Protein AF-A0A7J8K4Y6-F1 (afdb_monomer_lite)

Radius of gyration: 21.63 Å; chains: 1; bounding box: 43×41×90 Å

InterPro domains:
  IPR006911 Armadillo repeat-containing domain [PF04826] (61-184)
  IPR011989 Armadillo-like helical [G3DSA:1.25.10.10] (42-185)
  IPR016024 Armadillo-type fold [SSF48371] (66-172)
  IPR042834 Armadillo repeat-containing protein 12 [PTHR47144] (48-183)

Structure (mmCIF, N/CA/C/O backbone):
data_AF-A0A7J8K4Y6-F1
#
_entry.id   AF-A0A7J8K4Y6-F1
#
loop_
_atom_site.group_PDB
_atom_site.id
_atom_site.type_symbol
_atom_site.label_atom_id
_atom_site.label_alt_id
_atom_site.label_comp_id
_atom_site.label_asym_id
_atom_site.label_entity_id
_atom_site.label_seq_id
_atom_site.pdbx_PDB_ins_code
_atom_site.Cartn_x
_atom_site.Cartn_y
_atom_site.Cartn_z
_atom_site.occupancy
_atom_site.B_iso_or_equiv
_atom_site.auth_seq_id
_atom_site.auth_comp_id
_atom_site.auth_asym_id
_atom_site.auth_atom_id
_atom_site.pdbx_PDB_model_num
ATOM 1 N N . MET A 1 1 ? 16.049 21.850 -66.777 1.00 36.09 1 MET A N 1
ATOM 2 C CA . MET A 1 1 ? 16.872 20.830 -66.084 1.00 36.09 1 MET A CA 1
ATOM 3 C C . MET A 1 1 ? 17.034 21.325 -64.650 1.00 36.09 1 MET A C 1
ATOM 5 O O . MET A 1 1 ? 17.634 22.370 -64.477 1.00 36.09 1 MET A O 1
ATOM 9 N N . SER A 1 2 ? 16.178 20.893 -63.716 1.00 35.25 2 SER A N 1
ATOM 10 C CA . SER A 1 2 ? 16.339 19.704 -62.840 1.00 35.25 2 SER A CA 1
ATOM 11 C C . SER A 1 2 ? 17.282 19.998 -61.665 1.00 35.25 2 SER A C 1
ATOM 13 O O . SER A 1 2 ? 18.338 20.555 -61.903 1.00 35.25 2 SER A O 1
ATOM 15 N N . ARG A 1 3 ? 17.070 19.592 -60.410 1.00 31.05 3 ARG A N 1
ATOM 16 C CA . ARG A 1 3 ? 15.936 19.116 -59.593 1.00 31.05 3 ARG A CA 1
ATOM 17 C C . ARG A 1 3 ? 16.499 19.026 -58.150 1.00 31.05 3 ARG A C 1
ATOM 19 O O . ARG A 1 3 ? 17.693 18.824 -57.980 1.00 31.05 3 ARG A O 1
ATOM 26 N N . ALA A 1 4 ? 15.612 19.179 -57.173 1.00 39.69 4 ALA A N 1
ATOM 27 C CA . ALA A 1 4 ? 15.669 18.894 -55.730 1.00 39.69 4 ALA A CA 1
ATOM 28 C C . ALA A 1 4 ? 16.739 17.943 -55.120 1.00 39.69 4 ALA A C 1
ATOM 30 O O . ALA A 1 4 ? 17.098 16.926 -55.705 1.00 39.69 4 ALA A O 1
ATOM 31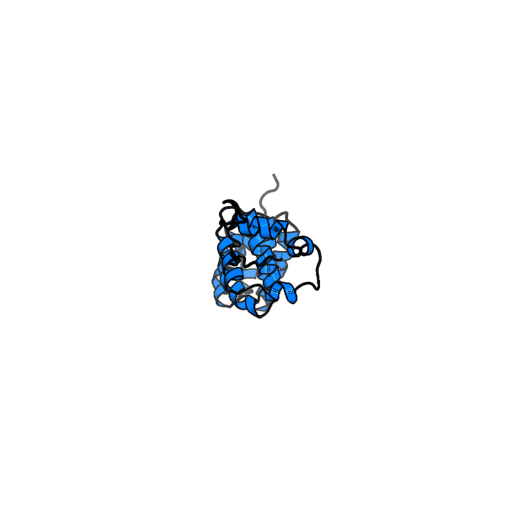 N N . GLY A 1 5 ? 17.040 18.202 -53.835 1.00 29.23 5 GLY A N 1
ATOM 32 C CA . GLY A 1 5 ? 17.533 17.252 -52.816 1.00 29.23 5 GLY A CA 1
ATOM 33 C C . GLY A 1 5 ? 18.388 17.986 -51.767 1.00 29.23 5 GLY A C 1
ATOM 34 O O . GLY A 1 5 ? 19.427 18.514 -52.118 1.00 29.23 5 GLY A O 1
ATOM 35 N N . GLY A 1 6 ? 18.039 18.164 -50.490 1.00 34.34 6 GLY A N 1
ATOM 36 C CA . GLY A 1 6 ? 17.216 17.357 -49.597 1.00 34.34 6 GLY A CA 1
ATOM 37 C C . GLY A 1 6 ? 18.122 16.641 -48.591 1.00 34.34 6 GLY A C 1
ATOM 38 O O . GLY A 1 6 ? 18.563 15.533 -48.871 1.00 34.34 6 GLY A O 1
ATOM 39 N N . ARG A 1 7 ? 18.393 17.248 -47.426 1.00 33.28 7 ARG A N 1
ATOM 40 C CA . ARG A 1 7 ? 18.724 16.499 -46.201 1.00 33.28 7 ARG A CA 1
ATOM 41 C C . ARG A 1 7 ? 18.500 17.361 -44.959 1.00 33.28 7 ARG A C 1
ATOM 43 O O . ARG A 1 7 ? 19.348 18.152 -44.567 1.00 33.28 7 ARG A O 1
ATOM 50 N N . ALA A 1 8 ? 17.314 17.194 -44.380 1.00 35.69 8 ALA A N 1
ATOM 51 C CA . ALA A 1 8 ? 17.013 17.592 -43.018 1.00 35.69 8 ALA A CA 1
ATOM 52 C C . ALA A 1 8 ? 17.970 16.849 -42.072 1.00 35.69 8 ALA A C 1
ATOM 54 O O . ALA A 1 8 ? 18.018 15.616 -42.069 1.00 35.69 8 ALA A O 1
ATOM 55 N N . GLY A 1 9 ? 18.770 17.610 -41.325 1.00 36.53 9 GLY A N 1
ATOM 56 C CA . GLY A 1 9 ? 19.465 17.116 -40.145 1.00 36.53 9 GLY A CA 1
ATOM 57 C C . GLY A 1 9 ? 18.419 16.816 -39.081 1.00 36.53 9 GLY A C 1
ATOM 58 O O . GLY A 1 9 ? 17.605 17.667 -38.745 1.00 36.53 9 GLY A O 1
ATOM 59 N N . ASN A 1 10 ? 18.403 15.565 -38.648 1.00 37.19 10 ASN A N 1
ATOM 60 C CA . ASN A 1 10 ? 17.405 14.959 -37.789 1.00 37.19 10 ASN A CA 1
ATOM 61 C C . ASN A 1 10 ? 17.547 15.492 -36.352 1.00 37.19 10 ASN A C 1
ATOM 63 O O . ASN A 1 10 ? 18.263 14.909 -35.539 1.00 37.19 10 ASN A O 1
ATOM 67 N N . GLU A 1 11 ? 16.885 16.606 -36.042 1.00 35.00 11 GLU A N 1
ATOM 68 C CA . GLU A 1 11 ? 16.632 17.038 -34.667 1.00 35.00 11 GLU A CA 1
ATOM 69 C C . GLU A 1 11 ? 15.575 16.108 -34.053 1.00 35.00 11 GLU A C 1
ATOM 71 O O . GLU A 1 11 ? 14.390 16.420 -33.970 1.00 35.00 11 GLU A O 1
ATOM 76 N N . ASN A 1 12 ? 16.010 14.921 -33.622 1.00 45.62 12 ASN A N 1
ATOM 77 C CA . ASN A 1 12 ? 15.257 14.088 -32.687 1.00 45.62 12 ASN A CA 1
ATOM 78 C C . ASN A 1 12 ? 15.296 14.767 -31.314 1.00 45.62 12 ASN A C 1
ATOM 80 O O . ASN A 1 12 ? 16.026 14.365 -30.411 1.00 45.62 12 ASN A O 1
ATOM 84 N N . SER A 1 13 ? 14.527 15.840 -31.180 1.00 38.44 13 SER A N 1
ATOM 85 C CA . SER A 1 13 ? 14.414 16.606 -29.952 1.00 38.44 13 SER A CA 1
ATOM 86 C C . SER A 1 13 ? 12.958 16.579 -29.509 1.00 38.44 13 SER A C 1
ATOM 88 O O . SER A 1 13 ? 12.194 17.516 -29.719 1.00 38.44 13 SER A O 1
ATOM 90 N N . LEU A 1 14 ? 12.586 15.492 -28.823 1.00 39.84 14 LEU A N 1
ATOM 91 C CA . LEU A 1 14 ? 11.373 15.405 -27.989 1.00 39.84 14 LEU A CA 1
ATOM 92 C C . LEU A 1 14 ? 11.271 16.569 -26.975 1.00 39.84 14 LEU A C 1
ATOM 94 O O . LEU A 1 14 ? 10.221 16.795 -26.384 1.00 39.84 14 LEU A O 1
ATOM 98 N N . THR A 1 15 ? 12.344 17.344 -26.804 1.00 40.50 15 THR A N 1
ATOM 99 C CA . THR A 1 15 ? 12.395 18.574 -26.014 1.00 40.50 15 THR A CA 1
ATOM 100 C C . THR A 1 15 ? 11.753 19.793 -26.687 1.00 40.50 15 THR A C 1
ATOM 102 O O . THR A 1 15 ? 11.460 20.754 -25.984 1.00 40.50 15 THR A O 1
ATOM 105 N N . GLN A 1 16 ? 11.486 19.794 -28.001 1.00 38.31 16 GLN A N 1
ATOM 106 C CA . GLN A 1 16 ? 10.958 20.989 -28.684 1.00 38.31 16 GLN A CA 1
ATOM 107 C C . GLN A 1 16 ? 9.420 21.070 -28.724 1.00 38.31 16 GLN A C 1
ATOM 109 O O . GLN A 1 16 ? 8.874 22.113 -29.069 1.00 38.31 16 GLN A O 1
ATOM 114 N N . GLN A 1 17 ? 8.705 20.011 -28.319 1.00 40.75 17 GLN A N 1
ATOM 115 C CA . GLN A 1 17 ? 7.232 20.003 -28.257 1.00 40.75 17 GLN A CA 1
ATOM 116 C C . GLN A 1 17 ? 6.643 20.263 -26.863 1.00 40.75 17 GLN A C 1
ATOM 118 O O . GLN A 1 17 ? 5.435 20.452 -26.742 1.00 40.75 17 GLN A O 1
ATOM 123 N N . LEU A 1 18 ? 7.460 20.310 -25.810 1.00 41.25 18 LEU A N 1
ATOM 124 C CA . LEU A 1 18 ? 6.973 20.430 -24.436 1.00 41.25 18 LEU A CA 1
ATOM 125 C C . LEU A 1 18 ? 7.360 21.788 -23.859 1.00 41.25 18 LEU A C 1
ATOM 127 O O . LEU A 1 18 ? 8.399 21.955 -23.225 1.00 41.25 18 LEU A O 1
ATOM 131 N N . GLY A 1 19 ? 6.498 22.779 -24.084 1.00 34.25 19 GLY A N 1
ATOM 132 C CA . GLY A 1 19 ? 6.610 24.080 -23.439 1.00 34.25 19 GLY A CA 1
ATOM 133 C C . GLY A 1 19 ? 6.572 23.920 -21.923 1.00 34.25 19 GLY A C 1
ATOM 134 O O . GLY A 1 19 ? 5.509 23.638 -21.393 1.00 34.25 19 GLY A O 1
ATOM 135 N N . VAL A 1 20 ? 7.735 24.074 -21.279 1.00 43.25 20 VAL A N 1
ATOM 136 C CA . VAL A 1 20 ? 8.087 24.398 -19.871 1.00 43.25 20 VAL A CA 1
ATOM 137 C C . VAL A 1 20 ? 7.341 23.729 -18.693 1.00 43.25 20 VAL A C 1
ATOM 139 O O . VAL A 1 20 ? 7.923 23.585 -17.624 1.00 43.25 20 VAL A O 1
ATOM 142 N N . ALA A 1 21 ? 6.113 23.243 -18.856 1.00 38.88 21 ALA A N 1
ATOM 143 C CA . ALA A 1 21 ? 5.361 22.427 -17.907 1.00 38.88 21 ALA A CA 1
ATOM 144 C C . ALA A 1 21 ? 5.696 20.921 -18.000 1.00 38.88 21 ALA A C 1
ATOM 146 O O . ALA A 1 21 ? 5.341 20.159 -17.104 1.00 38.88 21 ALA A O 1
ATOM 147 N N . GLY A 1 22 ? 6.406 20.488 -19.051 1.00 41.78 22 GLY A N 1
ATOM 148 C CA . GLY A 1 22 ? 6.711 19.079 -19.351 1.00 41.78 22 GLY A CA 1
ATOM 149 C C . GLY A 1 22 ? 7.941 18.478 -18.657 1.00 41.78 22 GLY A C 1
ATOM 150 O O . GLY A 1 22 ? 8.341 17.373 -19.004 1.00 41.78 22 GLY A O 1
ATOM 151 N N . HIS A 1 23 ? 8.557 19.176 -17.699 1.00 44.84 23 HIS A N 1
ATOM 152 C CA . HIS A 1 23 ? 9.750 18.689 -16.984 1.00 44.84 23 HIS A CA 1
ATOM 153 C C . HIS A 1 23 ? 9.562 18.568 -15.468 1.00 44.84 23 HIS A C 1
ATOM 155 O O . HIS A 1 23 ? 10.531 18.401 -14.732 1.00 44.84 23 HIS A O 1
ATOM 161 N N . THR A 1 24 ? 8.326 18.644 -14.980 1.00 43.59 24 THR A N 1
ATOM 162 C CA . THR A 1 24 ? 8.013 18.340 -13.579 1.00 43.59 24 THR A CA 1
ATOM 163 C C . THR A 1 24 ? 7.439 16.929 -13.482 1.00 43.59 24 THR A C 1
ATOM 165 O O . THR A 1 24 ? 6.783 16.461 -14.413 1.00 43.59 24 THR A O 1
ATOM 168 N N . ALA A 1 25 ? 7.654 16.238 -12.358 1.00 40.81 25 ALA A N 1
ATOM 169 C CA . ALA A 1 25 ? 7.030 14.936 -12.089 1.00 40.81 25 ALA A CA 1
ATOM 170 C C . ALA A 1 25 ? 5.495 14.999 -12.255 1.00 40.81 25 ALA A C 1
ATOM 172 O O . ALA A 1 25 ? 4.890 14.093 -12.825 1.00 40.81 25 ALA A O 1
ATOM 173 N N . ALA A 1 26 ? 4.893 16.130 -11.870 1.00 39.22 26 ALA A N 1
ATOM 174 C CA . ALA A 1 26 ? 3.486 16.447 -12.096 1.00 39.22 26 ALA A CA 1
ATOM 175 C C . ALA A 1 26 ? 3.121 16.599 -13.587 1.00 39.22 26 ALA A C 1
ATOM 177 O O . ALA A 1 26 ? 2.047 16.172 -13.999 1.00 39.22 26 ALA A O 1
ATOM 178 N N . GLY A 1 27 ? 4.008 17.159 -14.415 1.00 43.69 27 GLY A N 1
ATOM 179 C CA . GLY A 1 27 ? 3.833 17.266 -15.867 1.00 43.69 27 GLY A CA 1
ATOM 180 C C . GLY A 1 27 ? 3.877 15.911 -16.573 1.00 43.69 27 GLY A C 1
ATOM 181 O O . GLY A 1 27 ? 3.007 15.620 -17.396 1.00 43.69 27 GLY A O 1
ATOM 182 N N . TYR A 1 28 ? 4.823 15.045 -16.196 1.00 50.12 28 TYR A N 1
ATOM 183 C CA . TYR A 1 28 ? 4.875 13.667 -16.696 1.00 50.12 28 TYR A CA 1
ATOM 184 C C . TYR A 1 28 ? 3.658 12.854 -16.245 1.00 50.12 28 TYR A C 1
ATOM 186 O O . TYR A 1 28 ? 3.089 12.125 -17.054 1.00 50.12 28 TYR A O 1
ATOM 194 N N . MET A 1 29 ? 3.202 13.034 -15.000 1.00 48.84 29 MET A N 1
ATOM 195 C CA . MET A 1 29 ? 1.999 12.378 -14.486 1.00 48.84 29 MET A CA 1
ATOM 196 C C . MET A 1 29 ? 0.730 12.892 -15.180 1.00 48.84 29 MET A C 1
ATOM 198 O O . MET A 1 29 ? -0.089 12.094 -15.612 1.00 48.84 29 MET A O 1
ATOM 202 N N . SER A 1 30 ? 0.579 14.203 -15.378 1.00 48.03 30 SER A N 1
ATOM 203 C CA . SER A 1 30 ? -0.578 14.786 -16.074 1.00 48.03 30 SER A CA 1
ATOM 204 C C . SER A 1 30 ? -0.673 14.300 -17.525 1.00 48.03 30 SER A C 1
ATOM 206 O O . SER A 1 30 ? -1.737 13.866 -17.971 1.00 48.03 30 SER A O 1
ATOM 208 N N . HIS A 1 31 ? 0.460 14.255 -18.235 1.00 54.31 31 HIS A N 1
ATOM 209 C CA . HIS A 1 31 ? 0.526 13.675 -19.573 1.00 54.31 31 HIS A CA 1
ATOM 210 C C . HIS A 1 31 ? 0.216 12.170 -19.551 1.00 54.31 31 HIS A C 1
ATOM 212 O O . HIS A 1 31 ? -0.584 11.703 -20.361 1.00 54.31 31 HIS A O 1
ATOM 218 N N . PHE A 1 32 ? 0.776 11.411 -18.602 1.00 52.09 32 PHE A N 1
ATOM 219 C CA . PHE A 1 32 ? 0.498 9.982 -18.429 1.00 52.09 32 PHE A CA 1
ATOM 220 C C . PHE A 1 32 ? -0.988 9.716 -18.146 1.00 52.09 32 PHE A C 1
ATOM 222 O O . PHE A 1 32 ? -1.556 8.820 -18.754 1.00 52.09 32 PHE A O 1
ATOM 229 N N . LEU A 1 33 ? -1.656 10.514 -17.314 1.00 52.69 33 LEU A N 1
ATOM 230 C CA . LEU A 1 33 ? -3.080 10.359 -16.989 1.00 52.69 33 LEU A CA 1
ATOM 231 C C . LEU A 1 33 ? -4.009 10.732 -18.150 1.00 52.69 33 LEU A C 1
ATOM 233 O O . LEU A 1 33 ? -5.031 10.078 -18.350 1.00 52.69 33 LEU A O 1
ATOM 237 N N . GLN A 1 34 ? -3.675 11.778 -18.912 1.00 47.09 34 GLN A N 1
ATOM 238 C CA . GLN A 1 34 ? -4.496 12.235 -20.039 1.00 47.09 34 GLN A CA 1
ATOM 239 C C . GLN A 1 34 ? -4.336 11.362 -21.284 1.00 47.09 34 GLN A C 1
ATOM 241 O O . GLN A 1 34 ? -5.297 11.188 -22.036 1.00 47.09 34 GLN A O 1
ATOM 246 N N . THR A 1 35 ? -3.141 10.814 -21.509 1.00 46.84 35 THR A N 1
ATOM 247 C CA . THR A 1 35 ? -2.830 10.061 -22.730 1.00 46.84 35 THR A CA 1
ATOM 248 C C . THR A 1 35 ? -2.814 8.552 -22.534 1.00 46.84 35 THR A C 1
ATOM 250 O O . THR A 1 35 ? -2.965 7.844 -23.527 1.00 46.84 35 THR A O 1
ATOM 253 N N . SER A 1 36 ? -2.698 8.034 -21.302 1.00 43.91 36 SER A N 1
ATOM 254 C CA . SER A 1 36 ? -2.615 6.584 -21.101 1.00 43.91 36 SER A CA 1
ATOM 255 C C . SER A 1 36 ? -3.978 5.900 -21.177 1.00 43.91 36 SER A C 1
ATOM 257 O O . SER A 1 36 ? -4.835 6.112 -20.310 1.00 43.91 36 SER A O 1
ATOM 259 N N . PRO A 1 37 ? -4.150 4.940 -22.102 1.00 42.44 37 PRO A N 1
ATOM 260 C CA . PRO A 1 37 ? -5.255 3.982 -22.064 1.00 42.44 37 PRO A CA 1
ATOM 261 C C . PRO A 1 37 ? -5.294 3.177 -20.746 1.00 42.44 37 PRO A C 1
ATOM 263 O O . PRO A 1 37 ? -6.358 2.719 -20.332 1.00 42.44 37 PRO A O 1
ATOM 266 N N . LEU A 1 38 ? -4.152 3.078 -20.047 1.00 42.28 38 LEU A N 1
ATOM 267 C CA . LEU A 1 38 ? -3.962 2.427 -18.742 1.00 42.28 38 LEU A CA 1
ATOM 268 C C . LEU A 1 38 ? -4.828 3.019 -17.613 1.00 42.28 38 LEU A C 1
ATOM 270 O O . LEU A 1 38 ? -5.262 2.280 -16.730 1.00 42.28 38 LEU A O 1
ATOM 274 N N . TRP A 1 39 ? -5.112 4.328 -17.645 1.00 48.75 39 TRP A N 1
ATOM 275 C CA . TRP A 1 39 ? -5.962 5.006 -16.653 1.00 48.75 39 TRP A CA 1
ATOM 276 C C . TRP A 1 39 ? -7.429 4.583 -16.791 1.00 48.75 39 TRP A C 1
ATOM 278 O O . TRP A 1 39 ? -8.056 4.167 -15.815 1.00 48.75 39 TRP A O 1
ATOM 288 N N . LYS A 1 40 ? -7.940 4.581 -18.029 1.00 41.97 40 LYS A N 1
ATOM 289 C CA . LYS A 1 40 ? -9.313 4.161 -18.359 1.00 41.97 40 LYS A CA 1
ATOM 290 C C . LYS A 1 40 ? -9.555 2.673 -18.085 1.00 41.97 40 LYS A C 1
ATOM 292 O O . LYS A 1 40 ? -10.678 2.274 -17.810 1.00 41.97 40 LYS A O 1
ATOM 297 N N . ALA A 1 41 ? -8.503 1.856 -18.120 1.00 37.81 41 ALA A N 1
ATOM 298 C CA . ALA A 1 41 ? -8.572 0.430 -17.811 1.00 37.81 41 ALA A CA 1
ATOM 299 C C . ALA A 1 41 ? -8.496 0.113 -16.304 1.00 37.81 41 ALA A C 1
ATOM 301 O O . ALA A 1 41 ? -8.799 -1.008 -15.907 1.00 37.81 41 ALA A O 1
ATOM 302 N N . SER A 1 42 ? -8.127 1.061 -15.433 1.00 41.62 42 SER A N 1
ATOM 303 C CA . SER A 1 42 ? -8.079 0.810 -13.981 1.00 41.62 42 SER A CA 1
ATOM 304 C C . SER A 1 42 ? -9.464 0.554 -13.357 1.00 41.62 42 SER A C 1
ATOM 306 O O . SER A 1 42 ? -9.552 -0.060 -12.291 1.00 41.62 42 SER A O 1
ATOM 308 N N . GLU A 1 43 ? -10.534 0.929 -14.066 1.00 43.88 43 GLU A N 1
ATOM 309 C CA . GLU A 1 43 ? -11.928 0.615 -13.733 1.00 43.88 43 GLU A CA 1
ATOM 310 C C . GLU A 1 43 ? -12.368 -0.798 -14.183 1.00 43.88 43 GLU A C 1
ATOM 312 O O . GLU A 1 43 ? -13.378 -1.303 -13.697 1.00 43.88 43 GLU A O 1
ATOM 317 N N . GLY A 1 44 ? -11.611 -1.487 -15.052 1.00 36.47 44 GLY A N 1
ATOM 318 C CA . GLY A 1 44 ? -11.993 -2.777 -15.643 1.00 36.47 44 GLY A CA 1
ATOM 319 C C . GLY A 1 44 ? -10.860 -3.806 -15.630 1.00 36.47 44 GLY A C 1
ATOM 320 O O . GLY A 1 44 ? -9.852 -3.670 -16.314 1.00 36.47 44 GLY A O 1
ATOM 321 N N . TYR A 1 45 ? -11.022 -4.880 -14.857 1.00 38.69 45 TYR A N 1
ATOM 322 C CA . TYR A 1 45 ? -10.061 -5.985 -14.813 1.00 38.69 45 TYR A CA 1
ATOM 323 C C . TYR A 1 45 ? -9.877 -6.684 -16.180 1.00 38.69 45 TYR A C 1
ATOM 325 O O . TYR A 1 45 ? -10.850 -6.998 -16.857 1.00 38.69 45 TYR A O 1
ATOM 333 N N . ASN A 1 46 ? -8.621 -7.081 -16.433 1.00 46.03 46 ASN A N 1
ATOM 334 C CA . ASN A 1 46 ? -8.126 -8.153 -17.316 1.00 46.03 46 ASN A CA 1
ATOM 335 C C . ASN A 1 46 ? -7.676 -7.812 -18.759 1.00 46.03 46 ASN A C 1
ATOM 337 O O . ASN A 1 46 ? -8.459 -7.464 -19.634 1.00 46.03 46 ASN A O 1
ATOM 341 N N . SER A 1 47 ? -6.390 -8.132 -19.001 1.00 40.00 47 SER A N 1
ATOM 342 C CA . SER A 1 47 ? -5.736 -8.531 -20.272 1.00 40.00 47 SER A CA 1
ATOM 343 C C . SER A 1 47 ? -4.934 -7.535 -21.132 1.00 40.00 47 SER A C 1
ATOM 345 O O . SER A 1 47 ? -4.446 -7.937 -22.183 1.00 40.00 47 SER A O 1
ATOM 347 N N . LEU A 1 48 ? -4.645 -6.309 -20.692 1.00 45.94 48 LEU A N 1
ATOM 348 C CA . LEU A 1 48 ? -3.871 -5.347 -21.506 1.00 45.94 48 LEU A CA 1
ATOM 349 C C . LEU A 1 48 ? -2.516 -4.982 -20.879 1.00 45.94 48 LEU A C 1
ATOM 351 O O . LEU A 1 48 ? -2.373 -3.897 -20.340 1.00 45.94 48 LEU A O 1
ATOM 355 N N . PHE A 1 49 ? -1.518 -5.883 -20.879 1.00 51.56 49 PHE A N 1
ATOM 356 C CA . PHE A 1 49 ? -0.260 -5.588 -20.153 1.00 51.56 49 PHE A CA 1
ATOM 357 C C . PHE A 1 49 ? 1.069 -6.107 -20.717 1.00 51.56 49 PHE A C 1
ATOM 359 O O . PHE A 1 49 ? 2.093 -5.828 -20.105 1.00 51.56 49 PHE A O 1
ATOM 366 N N . GLN A 1 50 ? 1.148 -6.827 -21.840 1.00 44.56 50 GLN A N 1
ATOM 367 C CA . GLN A 1 50 ? 2.472 -7.300 -22.296 1.00 44.56 50 GLN A CA 1
ATOM 368 C C . GLN A 1 50 ? 3.231 -6.268 -23.139 1.00 44.56 50 GLN A C 1
ATOM 370 O O . GLN A 1 50 ? 4.418 -6.056 -22.903 1.00 44.56 50 GLN A O 1
ATOM 375 N N . THR A 1 51 ? 2.561 -5.582 -24.066 1.00 45.69 51 THR A N 1
ATOM 376 C CA . THR A 1 51 ? 3.236 -4.697 -25.027 1.00 45.69 51 THR A CA 1
ATOM 377 C C . THR A 1 51 ? 3.602 -3.340 -24.423 1.00 45.69 51 THR A C 1
ATOM 379 O O . THR A 1 51 ? 4.747 -2.918 -24.534 1.00 45.69 51 THR A O 1
ATOM 382 N N . GLU A 1 52 ? 2.698 -2.679 -23.699 1.00 51.19 52 GLU A N 1
ATOM 383 C CA . GLU A 1 52 ? 2.988 -1.365 -23.092 1.00 51.19 52 GLU A CA 1
ATOM 384 C C . GLU A 1 52 ? 3.903 -1.483 -21.865 1.00 51.19 52 GLU A C 1
ATOM 386 O O . GLU A 1 52 ? 4.832 -0.695 -21.695 1.00 51.19 52 GLU A O 1
ATOM 391 N N . ALA A 1 53 ? 3.749 -2.539 -21.058 1.00 53.69 53 ALA A N 1
ATOM 392 C CA . ALA A 1 53 ? 4.667 -2.780 -19.945 1.00 53.69 53 ALA A CA 1
ATOM 393 C C . ALA A 1 53 ? 6.072 -3.227 -20.392 1.00 53.69 53 ALA A C 1
ATOM 395 O O . ALA A 1 53 ? 7.007 -3.222 -19.582 1.00 53.69 53 ALA A O 1
ATOM 396 N N . SER A 1 54 ? 6.246 -3.622 -21.661 1.00 55.69 54 SER A N 1
ATOM 397 C CA . SER A 1 54 ? 7.571 -3.914 -22.215 1.00 55.69 54 SER A CA 1
ATOM 398 C C . SER A 1 54 ? 8.427 -2.653 -22.374 1.00 55.69 54 SER A C 1
ATOM 400 O O . SER A 1 54 ? 9.632 -2.741 -22.154 1.00 55.69 54 SER A O 1
ATOM 402 N N . ALA A 1 55 ? 7.808 -1.494 -22.641 1.00 67.06 55 ALA A N 1
ATOM 403 C CA . ALA A 1 55 ? 8.492 -0.204 -22.766 1.00 67.06 55 ALA A CA 1
ATOM 404 C C . ALA A 1 55 ? 8.890 0.406 -21.411 1.00 67.06 55 ALA A C 1
ATOM 406 O O . ALA A 1 55 ? 9.810 1.213 -21.348 1.00 67.06 55 ALA A O 1
ATOM 407 N N . CYS A 1 56 ? 8.221 0.000 -20.329 1.00 76.12 56 CYS A N 1
ATOM 408 C CA . CYS A 1 56 ? 8.532 0.457 -18.980 1.00 76.12 56 CYS A CA 1
ATOM 409 C C . CYS A 1 56 ? 9.833 -0.187 -18.460 1.00 76.12 56 CYS A C 1
ATOM 411 O O . CYS A 1 56 ? 10.065 -1.402 -18.594 1.00 76.12 56 CYS A O 1
ATOM 413 N N . THR A 1 57 ? 10.667 0.633 -17.834 1.00 86.12 57 THR A N 1
ATOM 414 C CA . THR A 1 57 ? 11.949 0.283 -17.223 1.00 86.12 57 THR A CA 1
ATOM 415 C C . THR A 1 57 ? 11.846 0.258 -15.698 1.00 86.12 57 THR A C 1
ATOM 417 O O . THR A 1 57 ? 10.862 0.690 -15.102 1.00 86.12 57 THR A O 1
ATOM 420 N N . THR A 1 58 ? 12.870 -0.276 -15.033 1.00 86.75 58 THR A N 1
ATOM 421 C CA . THR A 1 58 ? 12.949 -0.230 -13.564 1.00 86.75 58 THR A CA 1
ATOM 422 C C . THR A 1 58 ? 13.087 1.206 -13.046 1.00 86.75 58 THR A C 1
ATOM 424 O O . THR A 1 58 ? 12.594 1.503 -11.959 1.00 86.75 58 THR A O 1
ATOM 427 N N . ASP A 1 59 ? 13.700 2.098 -13.827 1.00 87.56 59 ASP A N 1
ATOM 428 C CA . ASP A 1 59 ? 13.866 3.509 -13.466 1.00 87.56 59 ASP A CA 1
ATOM 429 C C . ASP A 1 59 ? 12.523 4.247 -13.474 1.00 87.56 59 ASP A C 1
ATOM 431 O O . ASP A 1 59 ? 12.262 5.050 -12.580 1.00 87.56 59 ASP A O 1
ATOM 435 N N . ASP A 1 60 ? 11.616 3.897 -14.391 1.00 87.88 60 ASP A N 1
ATOM 436 C CA . ASP A 1 60 ? 10.246 4.428 -14.393 1.00 87.88 60 ASP A CA 1
ATOM 437 C C . ASP A 1 60 ? 9.487 4.019 -13.123 1.00 87.88 60 ASP A C 1
ATOM 439 O O . ASP A 1 60 ? 8.793 4.830 -12.512 1.00 87.88 60 ASP A O 1
ATOM 443 N N . ILE A 1 61 ? 9.656 2.770 -12.674 1.00 89.12 61 ILE A N 1
ATOM 444 C CA . ILE A 1 61 ? 9.065 2.295 -11.414 1.00 89.12 61 ILE A CA 1
ATOM 445 C C . ILE A 1 61 ? 9.640 3.058 -10.220 1.00 89.12 61 ILE A C 1
ATOM 447 O O . ILE A 1 61 ? 8.890 3.413 -9.312 1.00 89.12 61 ILE A O 1
ATOM 451 N N . MET A 1 62 ? 10.942 3.343 -10.227 1.00 90.25 62 MET A N 1
ATOM 452 C CA . MET A 1 62 ? 11.587 4.141 -9.183 1.00 90.25 62 MET A CA 1
ATOM 453 C C . MET A 1 62 ? 11.099 5.583 -9.163 1.00 90.25 62 MET A C 1
ATOM 455 O O . MET A 1 62 ? 10.857 6.132 -8.087 1.00 90.25 62 MET A O 1
ATOM 459 N N . LEU A 1 63 ? 10.905 6.178 -10.338 1.00 89.56 63 LEU A N 1
ATOM 460 C CA . LEU A 1 63 ? 10.327 7.507 -10.465 1.00 89.56 63 LEU A CA 1
ATOM 461 C C . LEU A 1 63 ? 8.918 7.538 -9.864 1.00 89.56 63 LEU A C 1
ATOM 463 O O . LEU A 1 63 ? 8.645 8.386 -9.016 1.00 89.56 63 LEU A O 1
ATOM 467 N N . VAL A 1 64 ? 8.054 6.579 -10.212 1.00 90.88 64 VAL A N 1
ATOM 468 C CA . VAL A 1 64 ? 6.713 6.461 -9.611 1.00 90.88 64 VAL A CA 1
ATOM 469 C C . VAL A 1 64 ? 6.805 6.229 -8.098 1.00 90.88 64 VAL A C 1
ATOM 471 O O . VAL A 1 64 ? 6.052 6.826 -7.336 1.00 90.88 64 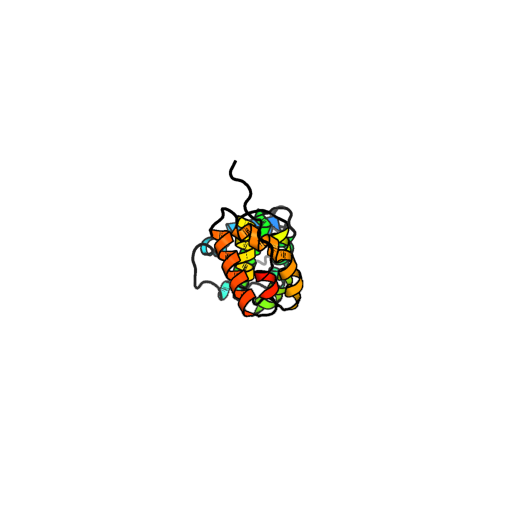VAL A O 1
ATOM 474 N N . GLY A 1 65 ? 7.748 5.408 -7.636 1.00 91.94 65 GLY A N 1
ATOM 475 C CA . GLY A 1 65 ? 7.998 5.180 -6.213 1.00 91.94 65 GLY A CA 1
ATOM 476 C C . GLY A 1 65 ? 8.367 6.453 -5.446 1.00 91.94 65 GLY A C 1
ATOM 477 O O . GLY A 1 65 ? 7.872 6.662 -4.341 1.00 91.94 65 GLY A O 1
ATOM 478 N N . SER A 1 66 ? 9.166 7.340 -6.046 1.00 94.56 66 SER A N 1
ATOM 479 C CA . SER A 1 66 ? 9.540 8.629 -5.439 1.00 94.56 66 SER A CA 1
ATOM 480 C C . SER A 1 66 ? 8.354 9.586 -5.259 1.00 94.56 66 SER A C 1
ATOM 482 O O . SER A 1 66 ? 8.364 10.428 -4.366 1.00 94.56 66 SER A O 1
ATOM 484 N N . MET A 1 67 ? 7.287 9.419 -6.048 1.00 93.69 67 MET A N 1
ATOM 485 C CA . MET A 1 67 ? 6.066 10.226 -5.939 1.00 93.69 67 MET A CA 1
ATOM 486 C C . MET A 1 67 ? 5.246 9.902 -4.679 1.00 93.69 67 MET A C 1
ATOM 488 O O . MET A 1 67 ? 4.332 10.648 -4.334 1.00 93.69 67 MET A O 1
ATOM 492 N N . LEU A 1 68 ? 5.571 8.829 -3.946 1.00 96.06 68 LEU A N 1
ATOM 493 C CA . LEU A 1 68 ? 4.972 8.555 -2.633 1.00 96.06 68 LEU A CA 1
ATOM 494 C C . LEU A 1 68 ? 5.349 9.613 -1.579 1.00 96.06 68 LEU A C 1
ATOM 496 O O . LEU A 1 68 ? 4.639 9.759 -0.581 1.00 96.06 68 LEU A O 1
ATOM 500 N N . ASP A 1 69 ? 6.432 10.360 -1.805 1.00 95.56 69 ASP A N 1
ATOM 501 C CA . ASP A 1 69 ? 6.883 11.474 -0.964 1.00 95.56 69 ASP A CA 1
ATOM 502 C C . ASP A 1 69 ? 6.363 12.846 -1.435 1.00 95.56 69 ASP A C 1
ATOM 504 O O . ASP A 1 69 ? 6.673 13.863 -0.808 1.00 95.56 69 ASP A O 1
ATOM 508 N N . ASP A 1 70 ? 5.552 12.902 -2.503 1.00 95.81 70 ASP A N 1
ATOM 509 C CA . ASP A 1 70 ? 4.934 14.151 -2.971 1.00 95.81 70 ASP A CA 1
ATOM 510 C C . ASP A 1 70 ? 4.069 14.774 -1.867 1.00 95.81 70 ASP A C 1
ATOM 512 O O . ASP A 1 70 ? 3.655 14.074 -0.954 1.00 95.81 70 ASP A O 1
ATOM 516 N N . LYS A 1 71 ? 3.793 16.080 -1.900 1.00 92.62 71 LYS A N 1
ATOM 517 C CA . LYS A 1 71 ? 2.953 16.753 -0.895 1.00 92.62 71 LYS A CA 1
ATOM 518 C C . LYS A 1 71 ? 1.462 16.534 -1.144 1.00 92.62 71 LYS A C 1
ATOM 520 O O . LYS A 1 71 ? 0.696 16.535 -0.179 1.00 92.62 71 LYS A O 1
ATOM 525 N N . ASP A 1 72 ? 1.068 16.359 -2.401 1.00 90.81 72 ASP A N 1
ATOM 526 C CA . ASP A 1 72 ? -0.316 16.190 -2.821 1.00 90.81 72 ASP A CA 1
ATOM 527 C C . ASP A 1 72 ? -0.759 14.721 -2.705 1.00 90.81 72 ASP A C 1
ATOM 529 O O . ASP A 1 72 ? -0.151 13.804 -3.262 1.00 90.81 72 ASP A O 1
ATOM 533 N N . ASN A 1 73 ? -1.864 14.496 -1.988 1.00 91.50 73 ASN A N 1
ATOM 534 C CA . ASN A 1 73 ? -2.476 13.175 -1.864 1.00 91.50 73 ASN A CA 1
ATOM 535 C C . ASN A 1 73 ? -2.911 12.611 -3.217 1.00 91.50 73 ASN A C 1
ATOM 537 O O . ASN A 1 73 ? -2.814 11.401 -3.411 1.00 91.50 73 ASN A O 1
ATOM 541 N N . SER A 1 74 ? -3.341 13.457 -4.157 1.00 90.94 74 SER A N 1
ATOM 542 C CA . SER A 1 74 ? -3.765 13.010 -5.485 1.00 90.94 74 SER A CA 1
ATOM 543 C C . SER A 1 74 ? -2.618 12.315 -6.231 1.00 90.94 74 SER A C 1
ATOM 545 O O . SER A 1 74 ? -2.794 11.217 -6.767 1.00 90.94 74 SER A O 1
ATOM 547 N N . VAL A 1 75 ? -1.411 12.884 -6.152 1.00 89.69 75 VAL A N 1
ATOM 548 C CA . VAL A 1 75 ? -0.183 12.337 -6.742 1.00 89.69 75 VAL A CA 1
ATOM 549 C C . VAL A 1 75 ? 0.207 11.029 -6.056 1.00 89.69 75 VAL A C 1
ATOM 551 O O . VAL A 1 75 ? 0.466 10.032 -6.734 1.00 89.69 75 VAL A O 1
ATOM 554 N N . ARG A 1 76 ? 0.167 10.981 -4.717 1.00 94.44 76 ARG A N 1
ATOM 555 C CA . ARG A 1 76 ? 0.433 9.747 -3.954 1.00 94.44 76 ARG A CA 1
ATOM 556 C C . ARG A 1 76 ? -0.534 8.623 -4.335 1.00 94.44 76 ARG A C 1
ATOM 558 O O . ARG A 1 76 ? -0.104 7.496 -4.571 1.00 94.44 76 ARG A O 1
ATOM 565 N N . ILE A 1 77 ? -1.832 8.917 -4.429 1.00 90.25 77 ILE A N 1
ATOM 566 C CA . ILE A 1 77 ? -2.876 7.950 -4.806 1.00 90.25 77 ILE A CA 1
ATOM 567 C C . ILE A 1 77 ? -2.616 7.398 -6.211 1.00 90.25 77 ILE A C 1
ATOM 569 O O . ILE A 1 77 ? -2.685 6.186 -6.434 1.00 90.25 77 ILE A O 1
ATOM 573 N N . GLN A 1 78 ? -2.275 8.264 -7.163 1.00 85.94 78 GLN A N 1
ATOM 574 C CA . GLN A 1 78 ? -1.951 7.856 -8.528 1.00 85.94 78 GLN A CA 1
ATOM 575 C C . GLN A 1 78 ? -0.682 7.003 -8.584 1.00 85.94 78 GLN A C 1
ATOM 577 O O . GLN A 1 78 ? -0.666 5.979 -9.274 1.00 85.94 78 GLN A O 1
ATOM 582 N N . ALA A 1 79 ? 0.348 7.360 -7.816 1.00 91.81 79 ALA A N 1
ATOM 583 C CA . ALA A 1 79 ? 1.562 6.565 -7.694 1.00 91.81 79 ALA A CA 1
ATOM 584 C C . ALA A 1 79 ? 1.259 5.162 -7.143 1.00 91.81 79 ALA A C 1
ATOM 586 O O . ALA A 1 79 ? 1.645 4.163 -7.749 1.00 91.81 79 ALA A O 1
ATOM 587 N N . LEU A 1 80 ? 0.478 5.061 -6.063 1.00 95.06 80 LEU A N 1
ATOM 588 C CA . LEU A 1 80 ? 0.052 3.787 -5.469 1.00 95.06 80 LEU A CA 1
ATOM 589 C C . LEU A 1 80 ? -0.727 2.908 -6.458 1.00 95.06 80 LEU A C 1
ATOM 591 O O . LEU A 1 80 ? -0.440 1.716 -6.591 1.00 95.06 80 LEU A O 1
ATOM 595 N N . ASN A 1 81 ? -1.684 3.487 -7.188 1.00 91.12 81 ASN A N 1
ATOM 596 C CA . ASN A 1 81 ? -2.464 2.764 -8.195 1.00 91.12 81 ASN A CA 1
ATOM 597 C C . ASN A 1 81 ? -1.591 2.287 -9.366 1.00 91.12 81 ASN A C 1
ATOM 599 O O . ASN A 1 81 ? -1.754 1.158 -9.840 1.00 91.12 81 ASN A O 1
ATOM 603 N N . THR A 1 82 ? -0.629 3.109 -9.784 1.00 86.56 82 THR A N 1
ATOM 604 C CA . THR A 1 82 ? 0.336 2.771 -10.836 1.00 86.56 82 THR A CA 1
ATOM 605 C C . THR A 1 82 ? 1.238 1.621 -10.388 1.00 86.56 82 THR A C 1
ATOM 607 O O . THR A 1 82 ? 1.286 0.583 -11.050 1.00 86.56 82 THR A O 1
ATOM 610 N N . LEU A 1 83 ? 1.862 1.719 -9.210 1.00 92.62 83 LEU A N 1
ATOM 611 C CA . LEU A 1 83 ? 2.654 0.632 -8.619 1.00 92.62 83 LEU A CA 1
ATOM 612 C C . LEU A 1 83 ? 1.828 -0.655 -8.483 1.00 92.62 83 LEU A C 1
ATOM 614 O O . LEU A 1 83 ? 2.317 -1.745 -8.784 1.00 92.62 83 LEU A O 1
ATOM 618 N N . LYS A 1 84 ? 0.548 -0.553 -8.105 1.00 90.62 84 LYS A N 1
ATOM 619 C CA . LYS A 1 84 ? -0.354 -1.711 -8.033 1.00 90.62 84 LYS A CA 1
ATOM 620 C C . LYS A 1 84 ? -0.529 -2.366 -9.400 1.00 90.62 84 LYS A C 1
ATOM 622 O O . LYS A 1 84 ? -0.511 -3.595 -9.467 1.00 90.62 84 LYS A O 1
ATOM 627 N N . ALA A 1 85 ? -0.685 -1.603 -10.480 1.00 84.31 85 ALA A N 1
ATOM 628 C CA . ALA A 1 85 ? -0.800 -2.163 -11.827 1.00 84.31 85 ALA A CA 1
ATOM 629 C C . ALA A 1 85 ? 0.473 -2.928 -12.234 1.00 84.31 85 ALA A C 1
ATOM 631 O O . ALA A 1 85 ? 0.386 -4.039 -12.760 1.00 84.31 85 ALA A O 1
ATOM 632 N N . PHE A 1 86 ? 1.650 -2.399 -11.889 1.00 85.25 86 PHE A N 1
ATOM 633 C CA . PHE A 1 86 ? 2.934 -3.030 -12.203 1.00 85.25 86 PHE A CA 1
ATOM 634 C C . PHE A 1 86 ? 3.333 -4.178 -11.257 1.00 85.25 86 PHE A C 1
ATOM 636 O O . PHE A 1 86 ? 4.142 -5.023 -11.641 1.00 85.25 86 PHE A O 1
ATOM 643 N N . SER A 1 87 ? 2.736 -4.287 -10.063 1.00 87.56 87 SER A N 1
ATOM 644 C CA . SER A 1 87 ? 3.044 -5.341 -9.070 1.00 87.56 87 SER A CA 1
ATOM 645 C C . SER A 1 87 ? 2.838 -6.778 -9.585 1.00 87.56 87 SER A C 1
ATOM 647 O O . SER A 1 87 ? 3.525 -7.718 -9.160 1.00 87.56 87 SER A O 1
ATOM 649 N N . GLY A 1 88 ? 1.932 -6.952 -10.555 1.00 82.44 88 GLY A N 1
ATOM 650 C CA . GLY A 1 88 ? 1.681 -8.231 -11.221 1.00 82.44 88 GLY A CA 1
ATOM 651 C C . GLY A 1 88 ? 2.848 -8.702 -12.095 1.00 82.44 88 GLY A C 1
ATOM 652 O O . GLY A 1 88 ? 3.030 -9.907 -12.283 1.00 82.44 88 GLY A O 1
ATOM 653 N N . ILE A 1 89 ? 3.692 -7.785 -12.570 1.00 83.06 89 ILE A N 1
ATOM 654 C CA . ILE A 1 89 ? 4.784 -8.071 -13.500 1.00 83.06 89 ILE A CA 1
ATOM 655 C C . ILE A 1 89 ? 6.038 -8.495 -12.730 1.00 83.06 89 ILE A C 1
ATOM 657 O O . ILE A 1 89 ? 6.592 -7.749 -11.922 1.00 83.06 89 ILE A O 1
ATOM 661 N N . ARG A 1 90 ? 6.540 -9.701 -13.029 1.00 85.75 90 ARG A N 1
ATOM 662 C CA . ARG A 1 90 ? 7.660 -10.326 -12.302 1.00 85.75 90 ARG A CA 1
ATOM 663 C C . ARG A 1 90 ? 8.922 -9.457 -12.252 1.00 85.75 90 ARG A C 1
ATOM 665 O O . ARG A 1 90 ? 9.543 -9.410 -11.195 1.00 85.75 90 ARG A O 1
ATOM 672 N N . LYS A 1 91 ? 9.276 -8.761 -13.346 1.00 85.06 91 LYS A N 1
ATOM 673 C CA . LYS A 1 91 ? 10.480 -7.904 -13.406 1.00 85.06 91 LYS A CA 1
ATOM 674 C C . LYS A 1 91 ? 10.436 -6.706 -12.449 1.00 85.06 91 LYS A C 1
ATOM 676 O O . LYS A 1 91 ? 11.482 -6.288 -11.975 1.00 85.06 91 LYS A O 1
ATOM 681 N N . PHE A 1 92 ? 9.250 -6.183 -12.132 1.00 88.06 92 PHE A N 1
ATOM 682 C CA . PHE A 1 92 ? 9.103 -4.977 -11.308 1.00 88.06 92 PHE A CA 1
ATOM 683 C C . PHE A 1 92 ? 8.768 -5.263 -9.854 1.00 88.06 92 PHE A C 1
ATOM 685 O O . PHE A 1 92 ? 9.018 -4.430 -8.989 1.00 88.06 92 PHE A O 1
ATOM 692 N N . ARG A 1 93 ? 8.224 -6.447 -9.566 1.00 89.06 93 ARG A N 1
ATOM 693 C CA . ARG A 1 93 ? 7.721 -6.802 -8.238 1.00 89.06 93 ARG A CA 1
ATOM 694 C C . ARG A 1 93 ? 8.734 -6.573 -7.116 1.00 89.06 93 ARG A C 1
ATOM 696 O O . ARG A 1 93 ? 8.360 -5.998 -6.101 1.00 89.06 93 ARG A O 1
ATOM 703 N N . LEU A 1 94 ? 9.991 -6.983 -7.310 1.00 90.12 94 LEU A N 1
ATOM 704 C CA . LEU A 1 94 ? 11.053 -6.789 -6.312 1.00 90.12 94 LEU A CA 1
ATOM 705 C C . LEU A 1 94 ? 11.314 -5.304 -6.050 1.00 90.12 94 LEU A C 1
ATOM 707 O O . LEU A 1 94 ? 11.426 -4.897 -4.901 1.00 90.12 94 LEU A O 1
ATOM 711 N N . LYS A 1 95 ? 11.331 -4.487 -7.107 1.00 91.31 95 LYS A N 1
ATOM 712 C CA . LYS A 1 95 ? 11.545 -3.046 -6.974 1.00 91.31 95 LYS A CA 1
ATOM 713 C C . LYS A 1 95 ? 10.387 -2.366 -6.249 1.00 91.31 95 LYS A C 1
ATOM 715 O O . LYS A 1 95 ? 10.601 -1.566 -5.352 1.00 91.31 95 LYS A O 1
ATOM 720 N N . ILE A 1 96 ? 9.155 -2.758 -6.565 1.00 93.75 96 ILE A N 1
ATOM 721 C CA . ILE A 1 96 ? 7.953 -2.221 -5.916 1.00 93.75 96 ILE A CA 1
ATOM 722 C C . ILE A 1 96 ? 7.916 -2.584 -4.419 1.00 93.75 96 ILE A C 1
ATOM 724 O O . ILE A 1 96 ? 7.473 -1.777 -3.604 1.00 93.75 96 ILE A O 1
ATOM 728 N N . GLN A 1 97 ? 8.410 -3.767 -4.031 1.00 93.94 97 GLN A N 1
ATOM 729 C CA . GLN A 1 97 ? 8.496 -4.178 -2.622 1.00 93.94 97 GLN A CA 1
ATOM 730 C C . GLN A 1 97 ? 9.402 -3.273 -1.778 1.00 93.94 97 GLN A C 1
ATOM 732 O O . GLN A 1 97 ? 9.149 -3.140 -0.578 1.00 93.94 97 GLN A O 1
ATOM 737 N N . GLU A 1 98 ? 10.414 -2.632 -2.367 1.00 93.00 98 GLU A N 1
ATOM 738 C CA . GLU A 1 98 ? 11.291 -1.695 -1.648 1.00 93.00 98 GLU A CA 1
ATOM 739 C C . GLU A 1 98 ? 10.501 -0.510 -1.067 1.00 93.00 98 GLU A C 1
ATOM 741 O O . GLU A 1 98 ? 10.846 0.010 -0.009 1.00 93.00 98 GLU A O 1
ATOM 746 N N . HIS A 1 99 ? 9.373 -0.147 -1.684 1.00 94.94 99 HIS A N 1
ATOM 747 C CA . HIS A 1 99 ? 8.499 0.928 -1.212 1.00 94.94 99 HIS A CA 1
ATOM 748 C C . HIS A 1 99 ? 7.502 0.491 -0.126 1.00 94.94 99 HIS A C 1
ATOM 750 O O . HIS A 1 99 ? 6.764 1.326 0.393 1.00 94.94 99 HIS A O 1
ATOM 756 N N . SER A 1 100 ? 7.467 -0.791 0.262 1.00 94.44 100 SER A N 1
ATOM 757 C CA . SER A 1 100 ? 6.492 -1.315 1.237 1.00 94.44 100 SER A CA 1
ATOM 758 C C . SER A 1 100 ? 6.518 -0.582 2.582 1.00 94.44 100 SER A C 1
ATOM 760 O O . SER A 1 100 ? 5.458 -0.316 3.145 1.00 94.44 100 SER A O 1
ATOM 762 N N . ILE A 1 101 ? 7.699 -0.185 3.067 1.00 95.56 101 ILE A N 1
ATOM 763 C CA . ILE A 1 101 ? 7.836 0.597 4.304 1.00 95.56 101 ILE A CA 1
ATOM 764 C C . ILE A 1 101 ? 7.153 1.956 4.174 1.00 95.56 101 ILE A C 1
ATOM 766 O O . ILE A 1 101 ? 6.391 2.336 5.061 1.00 95.56 101 ILE A O 1
ATOM 770 N N . LYS A 1 102 ? 7.361 2.653 3.051 1.00 96.25 102 LYS A N 1
ATOM 771 C CA . LYS A 1 102 ? 6.735 3.954 2.805 1.00 96.25 102 LYS A CA 1
ATOM 772 C C . LYS A 1 102 ? 5.217 3.833 2.697 1.00 96.25 102 LYS A C 1
ATOM 774 O O . LYS A 1 102 ? 4.493 4.636 3.271 1.00 96.25 102 LYS A O 1
ATOM 779 N N . VAL A 1 103 ? 4.718 2.803 2.017 1.00 97.06 103 VAL A N 1
ATOM 780 C CA . VAL A 1 103 ? 3.271 2.552 1.907 1.00 97.06 103 VAL A CA 1
ATOM 781 C C . VAL A 1 103 ? 2.651 2.278 3.283 1.00 97.06 103 VAL A C 1
ATOM 783 O O . VAL A 1 103 ? 1.565 2.764 3.585 1.00 97.06 103 VAL A O 1
ATOM 786 N N . LEU A 1 104 ? 3.351 1.539 4.146 1.00 96.31 104 LEU A N 1
ATOM 787 C CA . LEU A 1 104 ? 2.930 1.302 5.528 1.00 96.31 104 LEU A CA 1
ATOM 788 C C . LEU A 1 104 ? 2.956 2.586 6.372 1.00 96.31 104 LEU A C 1
ATOM 790 O O . LEU A 1 104 ? 2.032 2.828 7.144 1.00 96.31 104 LEU A O 1
ATOM 794 N N . GLU A 1 105 ? 3.977 3.427 6.212 1.00 96.06 105 GLU A N 1
ATOM 795 C CA . GLU A 1 105 ? 4.049 4.752 6.842 1.00 96.06 105 GLU A CA 1
ATOM 796 C C . GLU A 1 105 ? 2.847 5.623 6.450 1.00 96.06 105 GLU A C 1
ATOM 798 O O . GLU A 1 105 ? 2.189 6.174 7.335 1.00 96.06 105 GLU A O 1
ATOM 803 N N . LEU A 1 106 ? 2.508 5.685 5.158 1.00 96.88 106 LEU A N 1
ATOM 804 C CA . LEU A 1 106 ? 1.367 6.446 4.636 1.00 96.88 106 LEU A CA 1
ATOM 805 C C . LEU A 1 106 ? 0.043 6.047 5.309 1.00 96.88 106 LEU A C 1
ATOM 807 O O . LEU A 1 106 ? -0.699 6.925 5.741 1.00 96.88 106 LEU A O 1
ATOM 811 N N . ILE A 1 107 ? -0.205 4.742 5.491 1.00 96.12 107 ILE A N 1
ATOM 812 C CA . ILE A 1 107 ? -1.398 4.215 6.190 1.00 96.12 107 ILE A CA 1
ATOM 813 C C . ILE A 1 107 ? -1.492 4.723 7.634 1.00 96.12 107 ILE A C 1
ATOM 815 O O . ILE A 1 107 ? -2.582 4.936 8.151 1.00 96.12 107 ILE A O 1
ATOM 819 N N . SER A 1 108 ? -0.357 4.893 8.312 1.00 94.62 108 SER A N 1
ATOM 820 C CA . SER A 1 108 ? -0.335 5.336 9.712 1.00 94.62 108 SER A CA 1
ATOM 821 C C . SER A 1 108 ? -0.279 6.851 9.907 1.00 94.62 108 SER A C 1
ATOM 823 O O . SER A 1 108 ? -0.463 7.314 11.029 1.00 94.62 108 SER A O 1
ATOM 825 N N . THR A 1 109 ? 0.008 7.623 8.856 1.00 94.44 109 THR A N 1
ATOM 826 C CA . THR A 1 109 ? 0.323 9.059 8.977 1.00 94.44 109 THR A CA 1
ATOM 827 C C . THR A 1 109 ? -0.676 9.972 8.279 1.00 94.44 109 THR A C 1
ATOM 829 O O . THR A 1 109 ? -0.852 11.106 8.723 1.00 94.44 109 THR A O 1
ATOM 832 N N . ILE A 1 110 ? -1.347 9.511 7.219 1.00 92.88 110 ILE A N 1
ATOM 833 C CA . ILE A 1 110 ? -2.265 10.336 6.427 1.00 92.88 110 ILE A CA 1
ATOM 834 C C . ILE A 1 110 ? -3.658 9.728 6.453 1.00 92.88 110 ILE A C 1
ATOM 836 O O . ILE A 1 110 ? -3.900 8.695 5.839 1.00 92.88 110 ILE A O 1
ATOM 840 N N . TRP A 1 111 ? -4.594 10.414 7.110 1.00 93.56 111 TRP A N 1
ATOM 841 C CA . TRP A 1 111 ? -5.963 9.928 7.285 1.00 93.56 111 TRP A CA 1
ATOM 842 C C . TRP A 1 111 ? -6.880 10.300 6.113 1.00 93.56 111 TRP A C 1
ATOM 844 O O . TRP A 1 111 ? -7.831 11.068 6.254 1.00 93.56 111 TRP A O 1
ATOM 854 N N . ASP A 1 112 ? -6.568 9.757 4.940 1.00 94.25 112 ASP A N 1
ATOM 855 C CA . ASP A 1 112 ? -7.327 9.939 3.703 1.00 94.25 112 ASP A CA 1
ATOM 856 C C . ASP A 1 112 ? 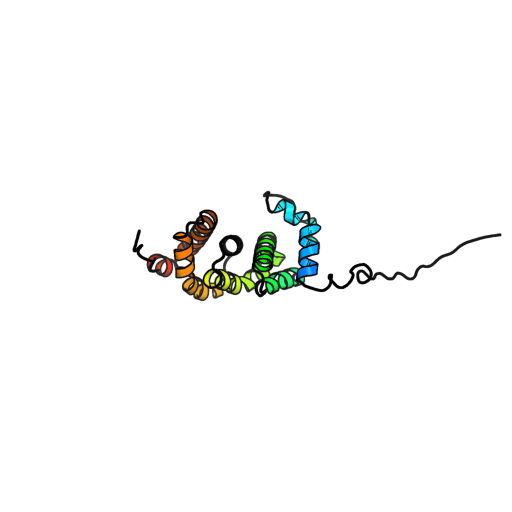-7.857 8.586 3.208 1.00 94.25 112 ASP A C 1
ATOM 858 O O . ASP A 1 112 ? -7.111 7.616 3.055 1.00 94.25 112 ASP A O 1
ATOM 862 N N . SER A 1 113 ? -9.171 8.501 2.982 1.00 91.88 113 SER A N 1
ATOM 863 C CA . SER A 1 113 ? -9.824 7.225 2.671 1.00 91.88 113 SER A CA 1
ATOM 864 C C . SER A 1 113 ? -9.404 6.637 1.319 1.00 91.88 113 SER A C 1
ATOM 866 O O . SER A 1 113 ? -9.242 5.419 1.211 1.00 91.88 113 SER A O 1
ATOM 868 N N . GLU A 1 114 ? -9.175 7.470 0.302 1.00 92.75 114 GLU A N 1
ATOM 869 C CA . GLU A 1 114 ? -8.754 7.009 -1.023 1.00 92.75 114 GLU A CA 1
ATOM 870 C C . GLU A 1 114 ? -7.294 6.562 -0.996 1.00 92.75 114 GLU A C 1
ATOM 872 O O . GLU A 1 114 ? -6.947 5.516 -1.554 1.00 92.75 114 GLU A O 1
ATOM 877 N N . LEU A 1 115 ? -6.456 7.293 -0.262 1.00 94.56 115 LEU A N 1
ATOM 878 C CA . LEU A 1 115 ? -5.065 6.938 -0.014 1.00 94.56 115 LEU A CA 1
ATOM 879 C C . LEU A 1 115 ? -4.946 5.626 0.765 1.00 94.56 115 LEU A C 1
ATOM 881 O O . LEU A 1 115 ? -4.142 4.771 0.385 1.00 94.56 115 LEU A O 1
ATOM 885 N N . HIS A 1 116 ? -5.775 5.403 1.789 1.00 96.06 116 HIS A N 1
ATOM 886 C CA . HIS A 1 116 ? -5.855 4.115 2.481 1.00 96.06 116 HIS A CA 1
ATOM 887 C C . HIS A 1 116 ? -6.245 2.986 1.522 1.00 96.06 116 HIS A C 1
ATOM 889 O O . HIS A 1 116 ? -5.586 1.945 1.497 1.00 96.06 116 HIS A O 1
ATOM 895 N N . ILE A 1 117 ? -7.274 3.183 0.690 1.00 93.38 117 ILE A N 1
ATOM 896 C CA . ILE A 1 117 ? -7.713 2.179 -0.291 1.00 93.38 117 ILE A CA 1
ATOM 897 C C . ILE A 1 117 ? -6.585 1.846 -1.274 1.00 93.38 117 ILE A C 1
ATOM 899 O O . ILE A 1 117 ? -6.311 0.666 -1.503 1.00 93.38 117 ILE A O 1
ATOM 903 N N . ALA A 1 118 ? -5.923 2.853 -1.846 1.00 93.25 118 ALA A N 1
ATOM 904 C CA . ALA A 1 118 ? -4.838 2.664 -2.806 1.00 93.25 118 ALA A CA 1
ATOM 905 C C . ALA A 1 118 ? -3.625 1.968 -2.163 1.00 93.25 118 ALA A C 1
ATOM 907 O O . ALA A 1 118 ? -3.097 1.002 -2.723 1.00 93.25 118 ALA A O 1
ATOM 908 N N . SER A 1 119 ? -3.247 2.383 -0.949 1.00 97.06 119 SER A N 1
ATOM 909 C CA . SER A 1 119 ? -2.139 1.800 -0.181 1.00 97.06 119 SER A CA 1
ATOM 910 C C . SER A 1 119 ? -2.389 0.328 0.132 1.00 97.06 119 SER A C 1
ATOM 912 O O . SER A 1 119 ? -1.565 -0.536 -0.171 1.00 97.06 119 SER A O 1
ATOM 914 N N . LEU A 1 120 ? -3.568 0.013 0.673 1.00 95.88 120 LEU A N 1
ATOM 915 C CA . LEU A 1 120 ? -3.933 -1.353 1.041 1.00 95.88 120 LEU A CA 1
ATOM 916 C C . LEU A 1 120 ? -4.103 -2.254 -0.191 1.00 95.88 120 LEU A C 1
ATOM 918 O O . LEU A 1 120 ? -3.742 -3.430 -0.141 1.00 95.88 120 LEU A O 1
ATOM 922 N N . ARG A 1 121 ? -4.608 -1.729 -1.317 1.00 94.19 121 ARG A N 1
ATOM 923 C CA . ARG A 1 121 ? -4.685 -2.474 -2.587 1.00 94.19 121 ARG A CA 1
ATOM 924 C C . ARG A 1 121 ? -3.308 -2.872 -3.103 1.00 94.19 121 ARG A C 1
ATOM 926 O O . ARG A 1 121 ? -3.165 -3.994 -3.582 1.00 94.19 121 ARG A O 1
ATOM 933 N N . LEU A 1 122 ? -2.319 -1.982 -3.011 1.00 95.06 122 LEU A N 1
ATOM 934 C CA . LEU A 1 122 ? -0.940 -2.293 -3.377 1.00 95.06 122 LEU A CA 1
ATOM 935 C C . LEU A 1 122 ? -0.356 -3.370 -2.454 1.00 95.06 122 LEU A C 1
ATOM 937 O O . LEU A 1 122 ? 0.131 -4.383 -2.950 1.00 95.06 122 LEU A O 1
ATOM 941 N N . LEU A 1 123 ? -0.458 -3.201 -1.130 1.00 95.19 123 LEU A N 1
ATOM 942 C CA . LEU A 1 123 ? 0.089 -4.162 -0.160 1.00 95.19 123 LEU A CA 1
ATOM 943 C C . LEU A 1 123 ? -0.518 -5.562 -0.307 1.00 95.19 123 LEU A C 1
ATOM 945 O O . LEU A 1 123 ? 0.219 -6.543 -0.292 1.00 95.19 123 LEU A O 1
ATOM 949 N N . ASN A 1 124 ? -1.833 -5.663 -0.526 1.00 92.19 124 ASN A N 1
ATOM 950 C CA . ASN A 1 124 ? -2.518 -6.940 -0.771 1.00 92.19 124 ASN A CA 1
ATOM 951 C C . ASN A 1 124 ? -2.048 -7.662 -2.047 1.00 92.19 124 ASN A C 1
ATOM 953 O O . ASN A 1 124 ? -2.327 -8.847 -2.216 1.00 92.19 124 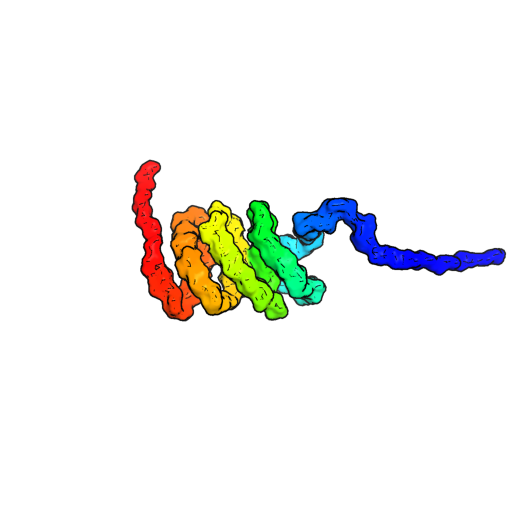ASN A O 1
ATOM 957 N N . ASN A 1 125 ? -1.367 -6.959 -2.953 1.00 89.38 125 ASN A N 1
ATOM 958 C CA . ASN A 1 125 ? -0.877 -7.491 -4.221 1.00 89.38 125 ASN A CA 1
ATOM 959 C C . ASN A 1 125 ? 0.629 -7.806 -4.202 1.00 89.38 125 ASN A C 1
ATOM 961 O O . ASN A 1 125 ? 1.173 -8.277 -5.204 1.00 89.38 125 ASN A O 1
ATOM 965 N N . LEU A 1 126 ? 1.311 -7.542 -3.085 1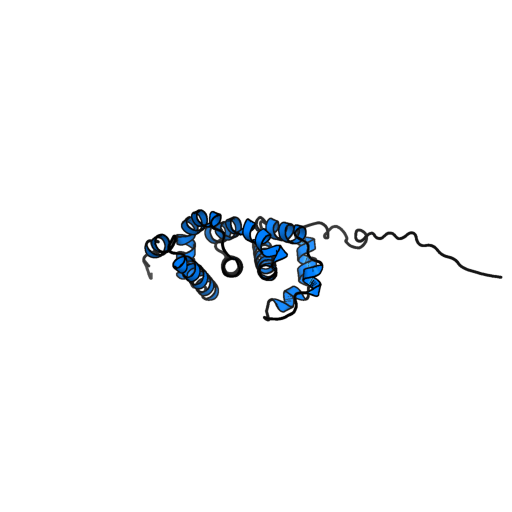.00 89.38 126 LEU A N 1
ATOM 966 C CA . LEU A 1 126 ? 2.740 -7.772 -2.927 1.00 89.38 126 LEU A CA 1
ATOM 967 C C . LEU A 1 126 ? 2.994 -8.951 -1.980 1.00 89.38 126 LEU A C 1
ATOM 969 O O . LEU A 1 126 ? 2.382 -9.038 -0.916 1.00 89.38 126 LEU A O 1
ATOM 973 N N . PRO A 1 127 ? 3.965 -9.828 -2.291 1.00 85.81 127 PRO A N 1
ATOM 974 C CA . PRO A 1 127 ? 4.552 -10.667 -1.261 1.00 85.81 127 PRO A CA 1
ATOM 975 C C . PRO A 1 127 ? 5.299 -9.742 -0.297 1.00 85.81 127 PRO A C 1
ATOM 977 O O . PRO A 1 127 ? 6.340 -9.202 -0.661 1.00 85.81 127 PRO A O 1
ATOM 980 N N . LEU A 1 128 ? 4.762 -9.485 0.894 1.00 85.62 128 LEU A N 1
ATOM 981 C CA . LEU A 1 128 ? 5.440 -8.594 1.836 1.00 85.62 128 LEU A CA 1
ATOM 982 C C . LEU A 1 128 ? 6.728 -9.253 2.355 1.00 85.62 128 LEU A C 1
ATOM 984 O O . LEU A 1 128 ? 6.646 -10.395 2.823 1.00 85.62 128 LEU A O 1
ATOM 988 N N . PRO A 1 129 ? 7.883 -8.567 2.247 1.00 84.50 129 PRO A N 1
ATOM 989 C CA . PRO A 1 129 ? 9.169 -9.093 2.684 1.00 84.50 129 PRO A CA 1
ATOM 990 C C . PRO A 1 129 ? 9.300 -9.045 4.210 1.00 84.50 129 PRO A C 1
ATOM 992 O O . PRO A 1 129 ? 8.722 -8.174 4.862 1.00 84.50 129 PRO A O 1
ATOM 995 N N . ASP A 1 130 ? 10.116 -9.932 4.778 1.00 85.88 130 ASP A N 1
ATOM 996 C CA . ASP A 1 130 ? 10.238 -10.088 6.236 1.00 85.88 130 ASP A CA 1
ATOM 997 C C . ASP A 1 130 ? 10.746 -8.817 6.936 1.00 85.88 130 ASP A C 1
ATOM 999 O O . ASP A 1 130 ? 10.350 -8.517 8.064 1.00 85.88 130 ASP A O 1
ATOM 1003 N N . PHE A 1 131 ? 11.553 -7.998 6.249 1.00 85.88 131 PHE A N 1
ATOM 1004 C CA . PHE A 1 131 ? 12.017 -6.713 6.785 1.00 85.88 131 PHE A CA 1
ATOM 1005 C C . PHE A 1 131 ? 10.873 -5.719 7.052 1.00 85.88 131 PHE A C 1
ATOM 1007 O O . PHE A 1 131 ? 11.057 -4.771 7.813 1.00 85.88 131 PHE A O 1
ATOM 1014 N N . ALA A 1 132 ? 9.692 -5.916 6.454 1.00 87.62 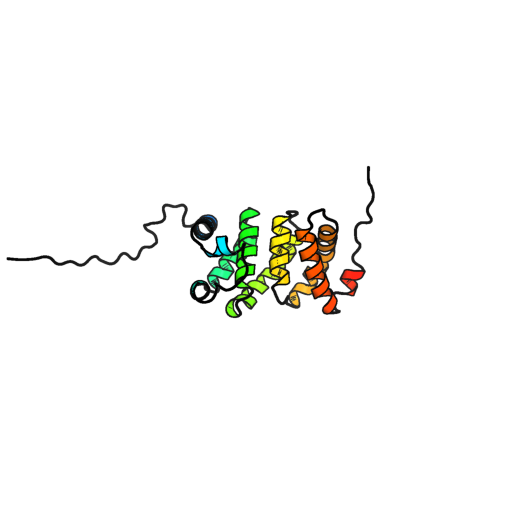132 ALA A N 1
ATOM 1015 C CA . ALA A 1 132 ? 8.517 -5.085 6.695 1.00 87.62 132 ALA A CA 1
ATOM 1016 C C . ALA A 1 132 ? 7.769 -5.466 7.984 1.00 87.62 132 ALA A C 1
ATOM 1018 O O . ALA A 1 132 ? 6.937 -4.689 8.451 1.00 87.62 132 ALA A O 1
ATOM 1019 N N . HIS A 1 133 ? 8.065 -6.621 8.598 1.00 87.50 133 HIS A N 1
ATOM 1020 C CA . HIS A 1 133 ? 7.365 -7.106 9.795 1.00 87.50 133 HIS A CA 1
ATOM 1021 C C . HIS A 1 133 ? 7.401 -6.123 10.981 1.00 87.50 133 HIS A C 1
ATOM 1023 O O . HIS A 1 133 ? 6.345 -5.893 11.574 1.00 87.50 133 HIS A O 1
ATOM 1029 N N . PRO A 1 134 ? 8.535 -5.482 11.338 1.00 89.12 134 PRO A N 1
ATOM 1030 C CA . PRO A 1 134 ? 8.547 -4.481 12.406 1.00 89.12 134 PRO A CA 1
ATOM 1031 C C . PRO A 1 134 ? 7.618 -3.294 12.124 1.00 89.12 134 PRO A C 1
ATOM 1033 O O . PRO A 1 134 ? 6.923 -2.827 13.025 1.00 89.12 134 PRO A O 1
ATOM 1036 N N . GLN A 1 135 ? 7.563 -2.829 10.873 1.00 90.25 135 GLN A N 1
ATOM 1037 C CA . GLN A 1 135 ? 6.687 -1.724 10.488 1.00 90.25 135 GLN A CA 1
ATOM 1038 C C . GLN A 1 135 ? 5.216 -2.156 10.462 1.00 90.25 135 GLN A C 1
ATOM 1040 O O . GLN A 1 135 ? 4.359 -1.412 10.924 1.00 90.25 135 GLN A O 1
ATOM 1045 N N . LEU A 1 136 ? 4.911 -3.378 10.020 1.00 90.06 136 LEU A N 1
ATOM 1046 C CA . LEU A 1 136 ? 3.558 -3.940 10.082 1.00 90.06 136 LEU A CA 1
ATOM 1047 C C . LEU A 1 136 ? 3.011 -3.967 11.514 1.00 90.06 136 LEU A C 1
ATOM 1049 O O . LEU A 1 136 ? 1.869 -3.571 11.734 1.00 90.06 136 LEU A O 1
ATOM 1053 N N . ARG A 1 137 ? 3.836 -4.346 12.500 1.00 88.81 137 ARG A N 1
ATOM 1054 C CA . ARG A 1 137 ? 3.452 -4.293 13.923 1.00 88.81 137 ARG A CA 1
ATOM 1055 C C . ARG A 1 137 ? 3.121 -2.872 14.380 1.00 88.81 137 ARG A C 1
ATOM 1057 O O . ARG A 1 137 ? 2.150 -2.675 15.101 1.00 88.81 137 ARG A O 1
ATOM 1064 N N . ARG A 1 138 ? 3.889 -1.876 13.928 1.00 89.62 138 ARG A N 1
ATOM 1065 C CA . ARG A 1 138 ? 3.652 -0.456 14.246 1.00 89.62 138 ARG A CA 1
ATOM 1066 C C . ARG A 1 138 ? 2.374 0.096 13.623 1.00 89.62 138 ARG A C 1
ATOM 1068 O O . ARG A 1 138 ? 1.734 0.948 14.224 1.00 89.62 138 ARG A O 1
ATOM 1075 N N . VAL A 1 139 ? 2.007 -0.387 12.438 1.00 91.19 139 VAL A N 1
ATOM 1076 C CA . VAL A 1 139 ? 0.823 0.069 11.690 1.00 91.19 139 VAL A CA 1
ATOM 1077 C C . VAL A 1 139 ? -0.450 -0.679 12.115 1.00 91.19 139 VAL A C 1
ATOM 1079 O O . VAL A 1 139 ? -1.551 -0.247 11.784 1.00 91.19 139 VAL A O 1
ATOM 1082 N N . MET A 1 140 ? -0.333 -1.748 12.913 1.00 89.25 140 MET A N 1
ATOM 1083 C CA . MET A 1 140 ? -1.469 -2.543 13.398 1.00 89.25 140 MET A CA 1
ATOM 1084 C C . MET A 1 140 ? -2.603 -1.702 14.019 1.00 89.25 140 MET A C 1
ATOM 1086 O O . MET A 1 140 ? -3.752 -1.910 13.627 1.00 89.25 140 MET A O 1
ATOM 1090 N N . PRO A 1 141 ? -2.335 -0.711 14.898 1.00 89.88 141 PRO A N 1
ATOM 1091 C CA . PRO A 1 141 ? -3.394 0.134 15.450 1.00 89.88 141 PRO A CA 1
ATOM 1092 C C . PRO A 1 141 ? -4.113 0.960 14.376 1.00 89.88 141 PRO A C 1
ATOM 1094 O O . PRO A 1 141 ? -5.337 1.029 14.380 1.00 89.88 141 PRO A O 1
ATOM 1097 N N . ALA A 1 142 ? -3.378 1.512 13.404 1.00 92.81 142 ALA A N 1
ATOM 1098 C CA . ALA A 1 142 ? -3.972 2.255 12.292 1.00 92.81 142 ALA A CA 1
ATOM 1099 C C . ALA A 1 142 ? -4.865 1.354 11.421 1.00 92.81 142 ALA A C 1
ATOM 1101 O O . ALA A 1 142 ? -5.951 1.765 11.020 1.00 92.81 142 ALA A O 1
ATOM 1102 N N . LEU A 1 143 ? -4.466 0.097 11.185 1.00 91.75 143 LEU A N 1
ATOM 1103 C CA . LEU A 1 143 ? -5.315 -0.877 10.489 1.00 91.75 143 LEU A CA 1
ATOM 1104 C C . LEU A 1 143 ? -6.605 -1.160 11.266 1.00 91.75 143 LEU A C 1
ATOM 1106 O O . LEU A 1 143 ? -7.672 -1.191 10.656 1.00 91.75 143 LEU A O 1
ATOM 1110 N N . MET A 1 144 ? -6.530 -1.317 12.591 1.00 89.19 144 MET A N 1
ATOM 1111 C CA . MET A 1 144 ? -7.718 -1.496 13.435 1.00 89.19 144 MET A CA 1
ATOM 1112 C C . MET A 1 144 ? -8.637 -0.271 13.394 1.00 89.19 144 MET A C 1
ATOM 1114 O O . MET A 1 144 ? -9.852 -0.414 13.295 1.00 89.19 144 MET A O 1
ATOM 1118 N N . GLU A 1 145 ? -8.083 0.938 13.387 1.00 90.56 145 GLU A N 1
ATOM 1119 C CA . GLU A 1 145 ? -8.868 2.166 13.240 1.00 90.56 145 GLU A CA 1
ATOM 1120 C C . GLU A 1 145 ? -9.535 2.279 11.862 1.00 90.56 145 GLU A C 1
ATOM 1122 O O . GLU A 1 145 ? -10.693 2.689 11.772 1.00 90.56 145 GLU A O 1
ATOM 1127 N N . ILE A 1 146 ? -8.864 1.849 10.788 1.00 90.00 146 ILE A N 1
ATOM 1128 C CA . ILE A 1 146 ? -9.472 1.754 9.452 1.00 90.00 146 ILE A CA 1
ATOM 1129 C C . ILE A 1 146 ? -10.634 0.754 9.459 1.00 90.00 146 ILE A C 1
ATOM 1131 O O . ILE A 1 146 ? -11.678 1.044 8.870 1.00 90.00 146 ILE A O 1
ATOM 1135 N N . LEU A 1 147 ? -10.501 -0.385 10.152 1.00 87.69 147 LEU A N 1
ATOM 1136 C CA . LEU A 1 147 ? -11.599 -1.344 10.322 1.00 87.69 147 LEU A CA 1
ATOM 1137 C C . LEU A 1 147 ? -12.803 -0.741 11.051 1.00 87.69 147 LEU A C 1
ATOM 1139 O O . LEU A 1 147 ? -13.934 -1.081 10.722 1.00 87.69 147 LEU A O 1
ATOM 1143 N N . GLN A 1 148 ? -12.579 0.163 12.003 1.00 86.38 148 GLN A N 1
ATOM 1144 C CA . GLN A 1 148 ? -13.645 0.854 12.736 1.00 86.38 148 GLN A CA 1
ATOM 1145 C C . GLN A 1 148 ? -14.193 2.095 12.013 1.00 86.38 148 GLN A C 1
ATOM 1147 O O . GLN A 1 148 ? -15.128 2.726 12.499 1.00 86.38 148 GLN A O 1
ATOM 1152 N N . SER A 1 149 ? -13.622 2.475 10.868 1.00 87.31 149 SER A N 1
ATOM 1153 C CA . SER A 1 149 ? -14.077 3.637 10.099 1.00 87.31 149 SER A CA 1
ATOM 1154 C C . SER A 1 149 ? -15.369 3.358 9.321 1.00 87.31 149 SER A C 1
ATOM 1156 O O . SER A 1 149 ? -15.723 2.212 9.077 1.00 87.31 149 SER A O 1
ATOM 1158 N N . ASN A 1 150 ? -16.047 4.401 8.834 1.00 85.50 150 ASN A N 1
ATOM 1159 C CA . ASN A 1 150 ? -17.254 4.251 8.005 1.00 85.50 150 ASN A CA 1
ATOM 1160 C C . ASN A 1 150 ? -16.955 3.967 6.514 1.00 85.50 150 ASN A C 1
ATOM 1162 O O . ASN A 1 150 ? -17.856 4.016 5.677 1.00 85.50 150 ASN A O 1
ATOM 1166 N N . TYR A 1 151 ? -15.697 3.686 6.152 1.00 84.44 151 TYR A N 1
ATOM 1167 C CA . TYR A 1 151 ? -15.265 3.512 4.762 1.00 84.44 151 TYR A CA 1
ATOM 1168 C C . TYR A 1 151 ? -15.157 2.031 4.384 1.00 84.44 151 TYR A C 1
ATOM 1170 O O . TYR A 1 151 ? -14.081 1.434 4.442 1.00 84.44 151 TYR A O 1
ATOM 1178 N N . ILE A 1 152 ? -16.271 1.449 3.930 1.00 84.62 152 ILE A N 1
ATOM 1179 C CA . ILE A 1 152 ? -16.409 0.008 3.633 1.00 84.62 152 ILE A CA 1
ATOM 1180 C C . ILE A 1 152 ? -15.294 -0.523 2.725 1.00 84.62 152 ILE A C 1
ATOM 1182 O O . ILE A 1 152 ? -14.728 -1.589 2.972 1.00 84.62 152 ILE A O 1
ATOM 1186 N N . LEU A 1 153 ? -14.930 0.222 1.679 1.00 83.44 153 LEU A N 1
ATOM 1187 C CA . LEU A 1 153 ? -13.871 -0.210 0.767 1.00 83.44 153 LEU A CA 1
ATOM 1188 C C . LEU A 1 153 ? -12.512 -0.313 1.469 1.00 83.44 153 LEU A C 1
ATOM 1190 O O . LEU A 1 153 ? -11.792 -1.281 1.229 1.00 83.44 153 LEU A O 1
ATOM 1194 N N . ALA A 1 154 ? -12.173 0.634 2.346 1.00 85.31 154 ALA A N 1
ATOM 1195 C CA . ALA A 1 154 ? -10.934 0.595 3.120 1.00 85.31 154 ALA A CA 1
ATOM 1196 C C . ALA A 1 154 ? -10.957 -0.553 4.141 1.00 85.31 154 ALA A C 1
ATOM 1198 O O . ALA A 1 154 ? -9.980 -1.299 4.232 1.00 85.31 154 ALA A O 1
ATOM 1199 N N . GLN A 1 155 ? -12.094 -0.765 4.818 1.00 86.75 155 GLN A N 1
ATOM 1200 C CA . GLN A 1 155 ? -12.295 -1.888 5.741 1.00 86.75 155 GLN A CA 1
ATOM 1201 C C . GLN A 1 155 ? -12.013 -3.227 5.052 1.00 86.75 155 GLN A C 1
ATOM 1203 O O . GLN A 1 155 ? -11.198 -4.011 5.530 1.00 86.75 155 GLN A O 1
ATOM 1208 N N . VAL A 1 156 ? -12.618 -3.475 3.885 1.00 85.38 156 VAL A N 1
ATOM 1209 C CA . VAL A 1 156 ? -12.426 -4.730 3.142 1.00 85.38 156 VAL A CA 1
ATOM 1210 C C . VAL A 1 156 ? -10.957 -4.942 2.773 1.00 85.38 156 VAL A C 1
ATOM 1212 O O . VAL A 1 156 ? -10.449 -6.057 2.907 1.00 85.38 156 VAL A O 1
ATOM 1215 N N . GLN A 1 157 ? -10.244 -3.900 2.328 1.00 88.88 157 GLN A N 1
ATOM 1216 C CA . GLN A 1 157 ? -8.820 -4.048 2.006 1.00 88.88 157 GLN A CA 1
ATOM 1217 C C . GLN A 1 157 ? -7.967 -4.310 3.256 1.00 88.88 157 GLN A C 1
ATOM 1219 O O . GLN A 1 157 ? -7.040 -5.119 3.187 1.00 88.88 157 GLN A O 1
ATOM 1224 N N . ALA A 1 158 ? -8.292 -3.686 4.390 1.00 90.38 158 ALA A N 1
ATOM 1225 C CA . ALA A 1 158 ? -7.598 -3.903 5.655 1.00 90.38 158 ALA A CA 1
ATOM 1226 C C . ALA A 1 158 ? -7.820 -5.327 6.194 1.00 90.38 158 ALA A C 1
ATOM 1228 O O . ALA A 1 158 ? -6.850 -5.989 6.559 1.00 90.38 158 ALA A O 1
ATOM 1229 N N . ILE A 1 159 ? -9.055 -5.851 6.155 1.00 88.44 159 ILE A N 1
ATOM 1230 C CA . ILE A 1 159 ? -9.363 -7.238 6.562 1.00 88.44 159 ILE A CA 1
ATOM 1231 C C . ILE A 1 159 ? -8.564 -8.236 5.726 1.00 88.44 159 ILE A C 1
ATOM 1233 O O . ILE A 1 159 ? -8.006 -9.188 6.272 1.00 88.44 159 ILE A O 1
ATOM 1237 N N . ARG A 1 160 ? -8.492 -8.032 4.404 1.00 89.00 160 ARG A N 1
ATOM 1238 C CA . ARG A 1 160 ? -7.733 -8.915 3.505 1.00 89.00 160 ARG A CA 1
ATOM 1239 C C . ARG A 1 160 ? -6.250 -8.944 3.862 1.00 89.00 160 ARG A C 1
ATOM 1241 O O . ARG A 1 160 ? -5.677 -10.031 3.937 1.00 89.00 160 ARG A O 1
ATOM 1248 N N . LEU A 1 161 ? -5.668 -7.779 4.146 1.00 90.06 161 LEU A N 1
ATOM 1249 C CA . LEU A 1 161 ? -4.270 -7.679 4.551 1.00 90.06 161 LEU A CA 1
ATOM 1250 C C . LEU A 1 161 ? -4.048 -8.400 5.883 1.00 90.06 161 LEU A C 1
ATOM 1252 O O . LEU A 1 161 ? -3.212 -9.293 5.961 1.00 90.06 161 LEU A O 1
ATOM 1256 N N . LEU A 1 162 ? -4.846 -8.082 6.904 1.00 88.06 162 LEU A N 1
ATOM 1257 C CA . LEU A 1 162 ? -4.753 -8.704 8.229 1.00 88.06 162 LEU A CA 1
ATOM 1258 C C . LEU A 1 162 ? -4.928 -10.224 8.168 1.00 88.06 162 LEU A C 1
ATOM 1260 O O . LEU A 1 162 ? -4.177 -10.950 8.812 1.00 88.06 162 LEU A O 1
ATOM 1264 N N . SER A 1 163 ? -5.849 -10.714 7.338 1.00 86.69 163 SER A N 1
ATOM 1265 C CA . SER A 1 163 ? -6.044 -12.150 7.112 1.00 86.69 163 SER A CA 1
ATOM 1266 C C . SER A 1 163 ? -4.797 -12.801 6.507 1.00 86.69 163 SER A C 1
ATOM 1268 O O . SER A 1 163 ? -4.391 -13.875 6.947 1.00 86.69 163 SER A O 1
ATOM 1270 N N . SER A 1 164 ? -4.146 -12.143 5.540 1.00 85.31 164 SER A N 1
ATOM 1271 C CA . SER A 1 164 ? -2.885 -12.628 4.967 1.00 85.31 164 SER A CA 1
ATOM 1272 C C . SER A 1 164 ? -1.735 -12.620 5.978 1.00 85.31 164 SER A C 1
ATOM 1274 O O . SER A 1 164 ? -0.871 -13.492 5.907 1.00 85.31 164 SER A O 1
ATOM 1276 N N . LEU A 1 165 ? -1.697 -11.653 6.897 1.00 84.00 165 LEU A N 1
ATOM 1277 C CA . LEU A 1 165 ? -0.671 -11.570 7.940 1.00 84.00 165 LEU A CA 1
ATOM 1278 C C . LEU A 1 165 ? -0.891 -12.619 9.037 1.00 84.00 165 LEU A C 1
ATOM 1280 O O . LEU A 1 165 ? 0.070 -13.235 9.493 1.00 84.00 165 LEU A O 1
ATOM 1284 N N . ALA A 1 166 ? -2.147 -12.873 9.414 1.00 82.88 166 ALA A N 1
ATOM 1285 C CA . ALA A 1 166 ? -2.520 -13.872 10.414 1.00 82.88 166 ALA A CA 1
ATOM 1286 C C . ALA A 1 166 ? -2.095 -15.296 10.016 1.00 82.88 166 ALA A C 1
ATOM 1288 O O . ALA A 1 166 ? -1.719 -16.088 10.875 1.00 82.88 166 ALA A O 1
ATOM 1289 N N . GLN A 1 167 ? -2.079 -15.606 8.715 1.00 81.00 167 GLN A N 1
ATOM 1290 C CA . GLN A 1 167 ? -1.610 -16.899 8.201 1.00 81.00 167 GLN A CA 1
ATOM 1291 C C . GLN A 1 167 ? -0.104 -17.137 8.401 1.00 81.00 167 GLN A C 1
ATOM 1293 O O . GLN A 1 167 ? 0.336 -18.282 8.344 1.00 81.00 167 GLN A O 1
ATOM 1298 N N . LYS A 1 168 ? 0.698 -16.088 8.637 1.00 71.44 168 LYS A N 1
ATOM 1299 C CA . LYS A 1 168 ? 2.161 -16.192 8.770 1.00 71.44 168 LYS A CA 1
ATOM 1300 C C . LYS A 1 168 ? 2.651 -16.473 10.201 1.00 71.44 168 LYS A C 1
ATOM 1302 O O . LYS A 1 168 ? 3.854 -16.462 10.409 1.00 71.44 168 LYS A O 1
ATOM 1307 N N . ASN A 1 169 ? 1.754 -16.748 11.159 1.00 65.75 169 ASN A N 1
ATOM 1308 C CA . ASN A 1 169 ? 1.985 -17.017 12.597 1.00 65.75 169 ASN A CA 1
ATOM 1309 C C . ASN A 1 169 ? 2.726 -15.921 13.399 1.00 65.75 169 ASN A C 1
ATOM 1311 O O . ASN A 1 169 ? 2.267 -15.559 14.480 1.00 65.75 169 ASN A O 1
ATOM 1315 N N . ASP A 1 170 ? 3.791 -15.320 12.869 1.00 73.44 170 ASP A N 1
ATOM 1316 C CA . ASP A 1 170 ? 4.655 -14.340 13.547 1.00 73.44 170 ASP A CA 1
ATOM 1317 C C . ASP A 1 170 ? 3.955 -13.031 13.932 1.00 73.44 170 ASP A C 1
ATOM 1319 O O . ASP A 1 170 ? 4.450 -12.281 14.775 1.00 73.44 170 ASP A O 1
ATOM 1323 N N . LEU A 1 171 ? 2.832 -12.728 13.277 1.00 75.69 171 LEU A N 1
ATOM 1324 C CA . LEU A 1 171 ? 2.042 -11.513 13.488 1.00 75.69 171 LEU A CA 1
ATOM 1325 C C . LEU A 1 171 ? 0.672 -11.806 14.107 1.00 75.69 171 LEU A C 1
ATOM 1327 O O . LEU A 1 171 ? -0.043 -10.874 14.461 1.00 75.69 171 LEU A O 1
ATOM 1331 N N . LEU A 1 172 ? 0.294 -13.081 14.260 1.00 76.75 172 LEU A N 1
ATOM 1332 C CA . LEU A 1 172 ? -1.025 -13.465 14.764 1.00 76.75 172 LEU A CA 1
ATOM 1333 C C . LEU A 1 172 ? -1.249 -12.944 16.189 1.00 76.75 172 LEU A C 1
ATOM 1335 O O . LEU A 1 172 ? -2.291 -12.359 16.475 1.00 76.75 172 LEU A O 1
ATOM 1339 N N . TYR A 1 173 ? -0.255 -13.103 17.065 1.00 74.00 173 TYR A N 1
ATOM 1340 C CA . TYR A 1 173 ? -0.332 -12.600 18.436 1.00 74.00 173 TYR A CA 1
ATOM 1341 C C . TYR A 1 173 ? -0.435 -11.073 18.490 1.00 74.00 173 TYR A C 1
ATOM 1343 O O . TYR A 1 173 ? -1.221 -10.557 19.279 1.00 74.00 173 TYR A O 1
ATOM 1351 N N . ASP A 1 174 ? 0.304 -10.351 17.645 1.00 77.69 174 ASP A N 1
ATOM 1352 C CA . ASP A 1 174 ? 0.229 -8.887 17.582 1.00 77.69 174 ASP A CA 1
ATOM 1353 C C . ASP A 1 174 ? -1.149 -8.416 17.097 1.00 77.69 174 ASP A C 1
ATOM 1355 O O . ASP A 1 174 ? -1.696 -7.456 17.635 1.00 77.69 174 ASP A O 1
ATOM 1359 N N . ILE A 1 175 ? -1.741 -9.113 16.118 1.00 77.69 175 ILE A N 1
ATOM 1360 C CA . ILE A 1 175 ? -3.093 -8.828 15.613 1.00 77.69 175 ILE A CA 1
ATOM 1361 C C . ILE A 1 175 ? -4.131 -9.042 16.720 1.00 77.69 175 ILE A C 1
ATOM 1363 O O . ILE A 1 175 ? -4.950 -8.159 16.965 1.00 77.69 175 ILE A O 1
ATOM 1367 N N . LEU A 1 176 ? -4.093 -10.194 17.400 1.00 73.75 176 LEU A N 1
ATOM 1368 C CA . LEU A 1 176 ? -5.072 -10.557 18.432 1.00 73.75 176 LEU A CA 1
ATOM 1369 C C . LEU A 1 176 ? -4.978 -9.675 19.684 1.00 73.75 176 LEU A C 1
ATOM 1371 O O . LEU A 1 176 ? -5.995 -9.416 20.323 1.00 73.75 176 LEU A O 1
ATOM 1375 N N . ASN A 1 177 ? -3.775 -9.214 20.034 1.00 79.06 177 ASN A N 1
ATOM 1376 C CA . ASN A 1 177 ? -3.548 -8.361 21.203 1.00 79.06 177 ASN A CA 1
ATOM 1377 C C . ASN A 1 177 ? -3.613 -6.860 20.885 1.00 79.06 177 ASN A C 1
ATOM 1379 O O . ASN A 1 177 ? -3.486 -6.041 21.800 1.00 79.06 177 ASN A O 1
ATOM 1383 N N . CYS A 1 178 ? -3.797 -6.476 19.618 1.00 77.81 178 CYS A N 1
ATOM 1384 C CA . CYS A 1 178 ? -3.922 -5.073 19.254 1.00 77.81 178 CYS A CA 1
ATOM 1385 C C . CYS A 1 178 ? -5.184 -4.494 19.900 1.00 77.81 178 CYS A C 1
ATOM 1387 O O . CYS A 1 178 ? -6.303 -4.942 19.642 1.00 77.81 178 CYS A O 1
ATOM 1389 N N . GLN A 1 179 ? -5.002 -3.502 20.773 1.00 69.94 179 GLN A N 1
ATOM 1390 C CA . GLN A 1 179 ? -6.122 -2.863 21.447 1.00 69.94 179 GLN A CA 1
ATOM 1391 C C . GLN A 1 179 ? -6.910 -2.031 20.442 1.00 69.94 179 GLN A C 1
ATOM 1393 O O . GLN A 1 179 ? -6.467 -0.982 19.981 1.00 69.94 179 GLN A O 1
ATOM 1398 N N . VAL A 1 180 ? -8.107 -2.506 20.130 1.00 61.97 180 VAL A N 1
ATOM 1399 C CA . VAL A 1 180 ? -9.102 -1.756 19.375 1.00 61.97 180 VAL A CA 1
ATOM 1400 C C . VAL A 1 180 ? -9.719 -0.713 20.313 1.00 61.97 180 VAL A C 1
ATOM 1402 O O . VAL A 1 180 ? -9.966 -1.012 21.489 1.00 61.97 180 VAL A O 1
ATOM 1405 N N . ARG A 1 181 ? -9.974 0.516 19.837 1.00 55.72 181 ARG A N 1
ATOM 1406 C CA . ARG A 1 181 ? -10.653 1.523 20.668 1.00 55.72 181 ARG A CA 1
ATOM 1407 C C . ARG A 1 181 ? -12.004 0.945 21.086 1.00 55.72 181 ARG A C 1
ATOM 1409 O O . ARG A 1 181 ? -12.841 0.649 20.233 1.00 55.72 181 ARG A O 1
ATOM 1416 N N . LYS A 1 182 ? -12.218 0.771 22.395 1.00 50.81 182 LYS A N 1
ATOM 1417 C CA . LYS A 1 182 ? -13.550 0.479 22.931 1.00 50.81 182 LYS A CA 1
ATOM 1418 C C . LYS A 1 182 ? -14.415 1.679 22.576 1.00 50.81 182 LYS A C 1
ATOM 1420 O O . LYS A 1 182 ? -14.104 2.784 23.014 1.00 50.81 182 LYS A O 1
ATOM 1425 N N . GLU A 1 183 ? -15.440 1.485 21.757 1.00 47.78 183 GLU A N 1
ATOM 1426 C CA . GLU A 1 183 ? -16.399 2.546 21.472 1.00 47.78 183 GLU A CA 1
ATOM 1427 C C . GLU A 1 183 ? -16.916 3.152 22.789 1.00 47.78 183 GLU A C 1
ATOM 1429 O O . GLU A 1 183 ? -17.581 2.493 23.585 1.00 47.78 183 GLU A O 1
ATOM 1434 N N . LEU A 1 184 ? -16.591 4.421 23.016 1.00 39.94 184 LEU A N 1
ATOM 1435 C CA . LEU A 1 184 ? -17.215 5.326 23.979 1.00 39.94 184 LEU A CA 1
ATOM 1436 C C . LEU A 1 184 ? -17.178 6.697 23.284 1.00 39.94 184 LEU A C 1
ATOM 1438 O O . LEU A 1 184 ? -16.094 7.208 23.041 1.00 39.94 184 LEU A O 1
ATOM 1442 N N . LYS A 1 185 ? -18.266 7.358 22.891 1.00 33.97 185 LYS A N 1
ATOM 1443 C CA . LYS A 1 185 ? -19.688 7.251 23.219 1.00 33.97 185 LYS A CA 1
ATOM 1444 C C . LYS A 1 185 ? -20.496 7.654 21.979 1.00 33.97 185 LYS A C 1
ATOM 1446 O O . LYS A 1 185 ? -20.107 8.580 21.274 1.00 33.97 185 LYS A O 1
ATOM 1451 N N . ARG A 1 186 ? -21.672 7.048 21.797 1.00 39.97 186 ARG A N 1
ATOM 1452 C CA . ARG A 1 186 ? -22.811 7.780 21.227 1.00 39.97 186 ARG A CA 1
ATOM 1453 C C . ARG A 1 186 ? -23.106 8.956 22.169 1.00 39.97 186 ARG A C 1
ATOM 1455 O O . ARG A 1 186 ? -23.449 8.710 23.326 1.00 39.97 186 ARG A O 1
ATOM 1462 N N . SER A 1 187 ? -22.948 10.190 21.704 1.00 39.06 187 SER A N 1
ATOM 1463 C CA . SER A 1 187 ? -23.653 11.360 22.241 1.00 39.06 187 SER A CA 1
ATOM 1464 C C . SER A 1 187 ? -24.126 12.208 21.080 1.00 39.06 187 SER A C 1
ATOM 1466 O O . SER A 1 187 ? -23.237 12.572 20.278 1.00 39.06 187 SER A O 1
#

Organism: Rousettus aegyptiacus (NCBI:txid9407)

pLDDT: mean 73.31, std 22.39, range [29.23, 97.06]

Secondary structure (DSSP, 8-state):
-------------TTSS--SSTTSHHHHHHHHHHH-HHHHGGGS-SS--SSHHHH--HHHHHHHHHGGG-S-HHHHHHHHHHHHHHHTSHHHHHHHHHTHHHHHHHHHH---HHHHHHHHHHHTTS---GGGHHHHHHHHHHHHHHHTSS-HHHHHHHHHHHHHHHTTSTTHHHHHH--PPP-----

Sequence (187 aa):
MSRAGGRAGNENSLTQQLGVAGHTAAGYMSHFLQTSPLWKASEGYNSLFQTEASACTTDDIMLVGSMLDDKDNSVRIQALNTLKAFSGIRKFRLKIQEHSIKVLELISTIWDSELHIASLRLLNNLPLPDFAHPQLRRVMPALMEILQSNYILAQVQAIRLLSSLAQKNDLLYDILNCQVRKELKRS

Foldseek 3Di:
DDDDDDDDDDPPPPVVPDPPLCPDLVNVVVCCCVPPPVNVCLVPDDDDDDPVVVPDDLVNLVSLLVQCPPPDLVSVLSSLSVLLVCCVPPVNVVVSLVSLLSLLVCLQPPPDLSSLLSSLSSLLSHPRDPVCVVSCLVSLQSLLVQCVDPRVSSVVSSVSNVVVVCVVVPCVVSNVPRDRPDDDDDD